Protein AF-A0A969P8V3-F1 (afdb_monomer_lite)

pLDDT: mean 89.42, std 11.3, range [35.59, 98.56]

Foldseek 3Di:
DVCVVVVHDDDPVNVVVCVVVVVVVVVVVNVQVVLLVVQVVLCVVLVVNVPPDSGSPDPVSVQSVQLVVLVPDLARPDDVVNLVVCVVVVVVSNSVSSLVSNVSSLCSVQVPDDDDDSPPVVVLSVCLVVLHADDPVVVVVCVVVVQLPLPGSSVLSNLQSQLVVLLVVCVVPVPLLSLLSNLQSCVSNVNLVVSLVSLVPDPLVPDPQLQSQLSSLQSNLVSCVSVVVNVSSVVSNVSSVVSCVVVDDD

Structure (mmCIF, N/CA/C/O backbone):
data_AF-A0A969P8V3-F1
#
_entry.id   AF-A0A969P8V3-F1
#
loop_
_atom_site.group_PDB
_atom_site.id
_atom_site.type_symbol
_atom_site.label_atom_id
_atom_site.label_alt_id
_atom_site.label_comp_id
_atom_site.label_asym_id
_atom_site.label_entity_id
_atom_site.label_seq_id
_atom_site.pdbx_PDB_ins_code
_atom_site.Cartn_x
_atom_site.Cartn_y
_atom_site.Cartn_z
_atom_site.occupancy
_atom_site.B_iso_or_equiv
_atom_site.auth_seq_id
_atom_site.auth_comp_id
_atom_site.auth_asym_id
_atom_site.auth_atom_id
_atom_site.pdbx_PDB_model_num
ATOM 1 N N . MET A 1 1 ? -17.887 9.883 49.302 1.00 51.31 1 MET A N 1
ATOM 2 C CA . MET A 1 1 ? -18.685 8.656 49.100 1.00 51.31 1 MET A CA 1
ATOM 3 C C . MET A 1 1 ? -19.941 8.915 48.279 1.00 51.31 1 MET A C 1
ATOM 5 O O . MET A 1 1 ? -20.016 8.320 47.223 1.00 51.31 1 MET A O 1
ATOM 9 N N . LYS A 1 2 ? -20.804 9.889 48.620 1.00 56.41 2 LYS A N 1
ATOM 10 C CA . LYS A 1 2 ? -22.047 10.192 47.866 1.00 56.41 2 LYS A CA 1
ATOM 11 C C . LYS A 1 2 ? -21.958 10.207 46.327 1.00 56.41 2 LYS A C 1
ATOM 13 O O . LYS A 1 2 ? -22.883 9.723 45.702 1.00 56.41 2 LYS A O 1
ATOM 18 N N . LYS A 1 3 ? -20.875 10.719 45.726 1.00 56.88 3 LYS A N 1
ATOM 19 C CA . LYS A 1 3 ? -20.725 10.775 44.256 1.00 56.88 3 LYS A CA 1
ATOM 20 C C . LYS A 1 3 ? -20.464 9.433 43.571 1.00 56.88 3 LYS A C 1
ATOM 22 O O . LYS A 1 3 ? -20.873 9.246 42.434 1.00 56.88 3 LYS A O 1
ATOM 27 N N . LEU A 1 4 ? -19.791 8.511 44.265 1.00 52.62 4 LEU A N 1
ATOM 28 C CA . LEU A 1 4 ? -19.597 7.142 43.773 1.00 52.62 4 LEU A CA 1
ATOM 29 C C . LEU A 1 4 ? -20.918 6.366 43.802 1.00 52.62 4 LEU A C 1
ATOM 31 O O . LEU A 1 4 ? -21.155 5.559 42.914 1.00 52.62 4 LEU A O 1
ATOM 35 N N . ASP A 1 5 ? -21.783 6.674 44.772 1.00 53.47 5 ASP A N 1
ATOM 36 C CA . ASP A 1 5 ? -23.124 6.089 44.891 1.00 53.47 5 ASP A CA 1
ATOM 37 C C . ASP A 1 5 ? -24.158 6.766 43.968 1.00 53.47 5 ASP A C 1
ATOM 39 O O . ASP A 1 5 ? -25.223 6.205 43.727 1.00 53.47 5 ASP A O 1
ATOM 43 N N . SER A 1 6 ? -23.870 7.970 43.455 1.00 58.56 6 SER A N 1
ATOM 44 C CA . SER A 1 6 ? -24.785 8.768 42.623 1.00 58.56 6 SER A CA 1
ATOM 45 C C . SER A 1 6 ? -24.394 8.834 41.142 1.00 58.56 6 SER A C 1
ATOM 47 O O . SER A 1 6 ? -24.914 9.680 40.421 1.00 58.56 6 SER A O 1
ATOM 49 N N . GLU A 1 7 ? -23.464 7.982 40.696 1.00 56.62 7 GLU A N 1
ATOM 50 C CA . GLU A 1 7 ? -22.971 7.918 39.309 1.00 56.62 7 GLU A CA 1
ATOM 51 C C . GLU A 1 7 ? -22.407 9.244 38.743 1.00 56.62 7 GLU A C 1
ATOM 53 O O . GLU A 1 7 ? -22.322 9.421 37.521 1.00 56.62 7 GLU A O 1
ATOM 58 N N . GLU A 1 8 ? -22.007 10.178 39.612 1.00 66.19 8 GLU A N 1
ATOM 59 C CA . GLU A 1 8 ? -21.465 11.483 39.221 1.00 66.19 8 GLU A CA 1
ATOM 60 C C . GLU A 1 8 ? -19.963 11.408 38.907 1.00 66.19 8 GLU A C 1
ATOM 62 O O . GLU A 1 8 ? -19.189 10.750 39.609 1.00 66.19 8 GLU A O 1
ATOM 67 N N . ASP A 1 9 ? -19.525 12.144 37.880 1.00 71.25 9 ASP A N 1
ATOM 68 C CA . ASP A 1 9 ? -18.114 12.202 37.501 1.00 71.25 9 ASP A CA 1
ATOM 69 C C . ASP A 1 9 ? -17.251 12.895 38.577 1.00 71.25 9 ASP A C 1
ATOM 71 O O . ASP A 1 9 ? -17.533 14.008 39.030 1.00 71.25 9 ASP A O 1
ATOM 75 N N . LEU A 1 10 ? -16.128 12.269 38.938 1.00 71.50 10 LEU A N 1
ATOM 76 C CA . LEU A 1 10 ? -15.071 12.873 39.742 1.00 71.50 10 LEU A CA 1
ATOM 77 C C . LEU A 1 10 ? -14.370 13.988 38.961 1.00 71.50 10 LEU A C 1
ATOM 79 O O . LEU A 1 10 ? -13.792 13.772 37.890 1.00 71.50 10 LEU A O 1
ATOM 83 N N . TYR A 1 11 ? -14.298 15.170 39.559 1.00 76.00 11 TYR A N 1
ATOM 84 C CA . TYR A 1 11 ? -13.539 16.298 39.043 1.00 76.00 11 TYR A CA 1
ATOM 85 C C . TYR A 1 11 ? -12.019 16.040 39.108 1.00 76.00 11 TYR A C 1
ATOM 87 O O . TYR A 1 11 ? -11.530 15.307 39.976 1.00 76.00 11 TYR A O 1
ATOM 95 N N . PRO A 1 12 ? -11.204 16.702 38.256 1.00 74.88 12 PRO A N 1
ATOM 96 C CA . PRO A 1 12 ? -9.743 16.557 38.270 1.00 74.88 12 PRO A CA 1
ATOM 97 C C . PRO A 1 12 ? -9.093 16.798 39.644 1.00 74.88 12 PRO A C 1
ATOM 99 O O . PRO A 1 12 ? -8.117 16.133 39.993 1.00 74.88 12 PRO A O 1
ATOM 102 N N . ARG A 1 13 ? -9.650 17.721 40.444 1.00 76.88 13 ARG A N 1
ATOM 103 C CA . ARG A 1 13 ? -9.182 18.018 41.810 1.00 76.88 13 ARG A CA 1
ATOM 104 C C . ARG A 1 13 ? -9.438 16.857 42.776 1.00 76.88 13 ARG A C 1
ATOM 106 O O . ARG A 1 13 ? -8.565 16.551 43.581 1.00 76.88 13 ARG A O 1
ATOM 113 N N . GLU A 1 14 ? -10.575 16.177 42.644 1.00 79.44 14 GLU A N 1
ATOM 114 C CA . GLU A 1 14 ? -10.938 15.010 43.458 1.00 79.44 14 GLU A CA 1
ATOM 115 C C . GLU A 1 14 ? -10.029 13.818 43.117 1.00 79.44 14 GLU A C 1
ATOM 117 O O . GLU A 1 14 ? -9.477 13.189 44.015 1.00 79.44 14 GLU A O 1
ATOM 122 N N . ARG A 1 15 ? -9.741 13.581 41.826 1.00 75.12 15 ARG A N 1
ATOM 123 C CA . ARG A 1 15 ? -8.763 12.557 41.400 1.00 75.12 15 ARG A CA 1
ATOM 124 C C . ARG A 1 15 ? -7.352 12.830 41.927 1.00 75.12 15 ARG A C 1
ATOM 126 O O . ARG A 1 15 ? -6.666 11.906 42.360 1.00 75.12 15 ARG A O 1
ATOM 133 N N . LYS A 1 16 ? -6.905 14.092 41.891 1.00 80.44 16 LYS A N 1
ATOM 134 C CA . LYS A 1 16 ? -5.588 14.493 42.414 1.00 80.44 16 LYS A CA 1
ATOM 135 C C . LYS A 1 16 ? -5.503 14.295 43.928 1.00 80.44 16 LYS A C 1
ATOM 137 O O . LYS A 1 16 ? -4.498 13.778 44.405 1.00 80.44 16 LYS A O 1
ATOM 142 N N . TRP A 1 17 ? -6.559 14.649 44.656 1.00 83.88 17 TRP A N 1
ATOM 143 C CA . TRP A 1 17 ? -6.649 14.426 46.097 1.00 83.88 17 TRP A CA 1
ATOM 144 C C . TRP A 1 17 ? -6.606 12.930 46.445 1.00 83.88 17 TRP A C 1
ATOM 146 O O . TRP A 1 17 ? -5.813 12.528 47.289 1.00 83.88 17 TRP A O 1
ATOM 156 N N . LEU A 1 18 ? -7.353 12.080 45.730 1.00 81.56 18 LEU A N 1
ATOM 157 C CA . LEU A 1 18 ? -7.335 10.624 45.939 1.00 81.56 18 LEU A CA 1
ATOM 158 C C . LEU A 1 18 ? -5.944 10.006 45.734 1.00 81.56 18 LEU A C 1
ATOM 160 O O . LEU A 1 18 ? -5.542 9.136 46.505 1.00 81.56 18 LEU A O 1
ATOM 164 N N . LYS A 1 19 ? -5.180 10.491 44.743 1.00 80.56 19 LYS A N 1
ATOM 165 C CA . LYS A 1 19 ? -3.780 10.077 44.550 1.00 80.56 19 LYS A CA 1
ATOM 166 C C . LYS A 1 19 ? -2.899 10.465 45.739 1.00 80.56 19 LYS A C 1
ATOM 168 O O . LYS A 1 19 ? -2.069 9.668 46.151 1.00 80.56 19 LYS A O 1
ATOM 173 N N . GLN A 1 20 ? -3.090 11.660 46.300 1.00 86.06 20 GLN A N 1
ATOM 174 C CA . GLN A 1 20 ? -2.332 12.129 47.469 1.00 86.06 20 GLN A CA 1
ATOM 175 C C . GLN A 1 20 ? -2.639 11.323 48.736 1.00 86.06 20 GLN A C 1
ATOM 177 O O . GLN A 1 20 ? -1.787 11.231 49.611 1.00 86.06 20 GLN A O 1
ATOM 182 N N . GLN A 1 21 ? -3.832 10.731 48.825 1.00 87.62 21 GLN A N 1
ATOM 183 C CA . GLN A 1 21 ? -4.242 9.872 49.940 1.00 87.62 21 GLN A CA 1
ATOM 184 C C . GLN A 1 21 ? -3.895 8.385 49.730 1.00 87.62 21 GLN A C 1
ATOM 186 O O . GLN A 1 21 ? -4.359 7.547 50.495 1.00 87.62 21 GLN A O 1
ATOM 191 N N . ASN A 1 22 ? -3.116 8.031 48.696 1.00 83.69 22 ASN A N 1
ATOM 192 C CA . ASN A 1 22 ? -2.797 6.642 48.324 1.00 83.69 22 ASN A CA 1
ATOM 193 C C . ASN A 1 22 ? -4.031 5.741 48.097 1.00 83.69 22 ASN A C 1
ATOM 195 O O . ASN A 1 22 ? -3.957 4.522 48.234 1.00 83.69 22 ASN A O 1
ATOM 199 N N . LEU A 1 23 ? -5.166 6.317 47.687 1.00 85.44 23 LEU A N 1
ATOM 200 C CA . LEU A 1 23 ? -6.410 5.587 47.407 1.00 85.44 23 LEU A CA 1
ATOM 201 C C . LEU A 1 23 ? -6.444 5.078 45.956 1.00 85.44 23 LEU A C 1
ATOM 203 O O . LEU A 1 23 ? -7.382 5.347 45.202 1.00 85.44 23 LEU A O 1
ATOM 207 N N . SER A 1 24 ? -5.396 4.362 45.546 1.00 82.69 24 SER A N 1
ATOM 208 C CA . SER A 1 24 ? -5.233 3.834 44.184 1.00 82.69 24 SER A CA 1
ATOM 209 C C . SER A 1 24 ? -6.359 2.881 43.780 1.00 82.69 24 SER A C 1
ATOM 211 O O . SER A 1 24 ? -6.852 2.967 42.657 1.00 82.69 24 SER A O 1
ATOM 213 N N . GLU A 1 25 ? -6.822 2.042 44.705 1.00 83.81 25 GLU A N 1
ATOM 214 C CA . GLU A 1 25 ? -7.902 1.087 44.446 1.00 83.81 25 GLU A CA 1
ATOM 215 C C . GLU A 1 25 ? -9.229 1.788 44.123 1.00 83.81 25 GLU A C 1
ATOM 217 O O . GLU A 1 25 ? -9.940 1.398 43.201 1.00 83.81 25 GLU A O 1
ATOM 222 N N . LEU A 1 26 ? -9.526 2.902 44.798 1.00 82.81 26 LEU A N 1
ATOM 223 C CA . LEU A 1 26 ? -10.731 3.683 44.517 1.00 82.81 26 LEU A CA 1
ATOM 224 C C . LEU A 1 26 ? -10.665 4.364 43.144 1.00 82.81 26 LEU A C 1
ATOM 226 O O . LEU A 1 26 ? -11.668 4.444 42.437 1.00 82.81 26 LEU A O 1
ATOM 230 N N . ILE A 1 27 ? -9.478 4.835 42.750 1.00 81.06 27 ILE A N 1
ATOM 231 C CA . ILE A 1 27 ? -9.248 5.389 41.411 1.00 81.06 27 ILE A CA 1
ATOM 232 C C . ILE A 1 27 ? -9.467 4.304 40.352 1.00 81.06 27 ILE A C 1
ATOM 234 O O . ILE A 1 27 ? -10.115 4.582 39.345 1.00 81.06 27 ILE A O 1
ATOM 238 N N . ARG A 1 28 ? -8.972 3.083 40.596 1.00 84.94 28 ARG A N 1
ATOM 239 C CA . ARG A 1 28 ? -9.138 1.931 39.703 1.00 84.94 28 ARG A CA 1
ATOM 240 C C . ARG A 1 28 ? -10.614 1.576 39.520 1.00 84.94 28 ARG A C 1
ATOM 242 O O . ARG A 1 28 ? -11.070 1.511 38.384 1.00 84.94 28 ARG A O 1
ATOM 249 N N . ILE A 1 29 ? -11.367 1.435 40.614 1.00 84.00 29 ILE A N 1
ATOM 250 C CA . ILE A 1 29 ? -12.813 1.144 40.585 1.00 84.00 29 ILE A CA 1
ATOM 251 C C . ILE A 1 29 ? -13.570 2.222 39.800 1.00 84.00 29 ILE A C 1
ATOM 253 O O . ILE A 1 29 ? -14.386 1.910 38.936 1.00 84.00 29 ILE A O 1
ATOM 257 N N . TYR A 1 30 ? -13.268 3.497 40.055 1.00 83.31 30 TYR A N 1
ATOM 258 C CA . TYR A 1 30 ? -13.902 4.607 39.347 1.00 83.31 30 TYR A CA 1
ATOM 259 C C . TYR A 1 30 ? -13.568 4.623 37.842 1.00 83.31 30 TYR A C 1
ATOM 261 O O . TYR A 1 30 ? -14.439 4.873 37.009 1.00 83.31 30 TYR A O 1
ATOM 269 N N . GLN A 1 31 ? -12.314 4.350 37.472 1.00 83.56 31 GLN A N 1
ATOM 270 C CA . GLN A 1 31 ? -11.909 4.230 36.067 1.00 83.56 31 GLN A CA 1
ATOM 271 C C . GLN A 1 31 ? -12.609 3.059 35.381 1.00 83.56 31 GLN A C 1
ATOM 273 O O . GLN A 1 31 ? -13.103 3.214 34.268 1.00 83.56 31 GLN A O 1
ATOM 278 N N . GLU A 1 32 ? -12.687 1.910 36.050 1.00 85.69 32 GLU A N 1
ATOM 279 C CA . GLU A 1 32 ? -13.363 0.724 35.534 1.00 85.69 32 GLU A CA 1
ATOM 280 C C . GLU A 1 32 ? -14.855 0.997 35.298 1.00 85.69 32 GLU A C 1
ATOM 282 O O . GLU A 1 32 ? -15.371 0.693 34.223 1.00 85.69 32 GLU A O 1
ATOM 287 N N . TYR A 1 33 ? -15.525 1.654 36.250 1.00 85.56 33 TYR A N 1
ATOM 288 C CA . TYR A 1 33 ? -16.913 2.097 36.111 1.00 85.56 33 TYR A CA 1
ATOM 289 C C . TYR A 1 33 ? -17.116 2.995 34.879 1.00 85.56 33 TYR A C 1
ATOM 291 O O . TYR A 1 33 ? -17.979 2.728 34.038 1.00 85.56 33 TYR A O 1
ATOM 299 N N . ASN A 1 34 ? -16.277 4.020 34.715 1.00 85.94 34 ASN A N 1
ATOM 300 C CA . ASN A 1 34 ? -16.376 4.924 33.571 1.00 85.94 34 ASN A CA 1
ATOM 301 C C . ASN A 1 34 ? -16.064 4.250 32.241 1.00 85.94 34 ASN A C 1
ATOM 303 O O . ASN A 1 34 ? -16.747 4.517 31.254 1.00 85.94 34 ASN A O 1
ATOM 307 N N . ASN A 1 35 ? -15.078 3.356 32.203 1.00 89.12 35 ASN A N 1
ATOM 308 C CA . ASN A 1 35 ? -14.775 2.613 30.991 1.00 89.12 35 ASN A CA 1
ATOM 309 C C . ASN A 1 35 ? -15.938 1.695 30.603 1.00 89.12 35 ASN A C 1
ATOM 311 O O . ASN A 1 35 ? -16.289 1.655 29.430 1.00 89.12 35 ASN A O 1
ATOM 315 N N . ARG A 1 36 ? -16.602 1.032 31.562 1.00 90.38 36 ARG A N 1
ATOM 316 C CA . ARG A 1 36 ? -17.814 0.232 31.299 1.00 90.38 36 ARG A CA 1
ATOM 317 C C . ARG A 1 36 ? -18.947 1.090 30.729 1.00 90.38 36 ARG A C 1
ATOM 319 O O . ARG A 1 36 ? -19.571 0.704 29.742 1.00 90.38 36 ARG A O 1
ATOM 326 N N . LYS A 1 37 ? -19.178 2.278 31.302 1.00 90.31 37 LYS A N 1
ATOM 327 C CA . LYS A 1 37 ? -20.181 3.242 30.816 1.00 90.31 37 LYS A CA 1
ATOM 328 C C . LYS A 1 37 ? -19.866 3.722 29.397 1.00 90.31 37 LYS A C 1
ATOM 330 O O . LYS A 1 37 ? -20.755 3.764 28.549 1.00 90.31 37 LYS A O 1
ATOM 335 N N . SER A 1 38 ? -18.608 4.056 29.125 1.00 91.12 38 SER A N 1
ATOM 336 C CA . SER A 1 38 ? -18.142 4.418 27.784 1.00 91.12 38 SER A CA 1
ATOM 337 C C . SER A 1 38 ? -18.276 3.250 26.810 1.00 91.12 38 SER A C 1
ATOM 339 O O . SER A 1 38 ? -18.768 3.445 25.704 1.00 91.12 38 SER A O 1
ATOM 341 N N . PHE A 1 39 ? -17.924 2.030 27.221 1.00 94.56 39 PHE A N 1
ATOM 342 C CA . PHE A 1 39 ? -18.023 0.845 26.376 1.00 94.56 39 PHE A CA 1
ATOM 343 C C . PHE A 1 39 ? -19.468 0.571 25.956 1.00 94.56 39 PHE A C 1
ATOM 345 O O . PHE A 1 39 ? -19.721 0.337 24.779 1.00 94.56 39 PHE A O 1
ATOM 352 N N . ALA A 1 40 ? -20.428 0.674 26.880 1.00 92.94 40 ALA A N 1
ATOM 353 C CA . ALA A 1 40 ? -21.847 0.532 26.559 1.00 92.94 40 ALA A CA 1
ATOM 354 C C . ALA A 1 40 ? -22.292 1.532 25.473 1.00 92.94 40 ALA A C 1
ATOM 356 O O . ALA A 1 40 ? -22.861 1.128 24.461 1.00 92.94 40 ALA A O 1
ATOM 357 N N . LYS A 1 41 ? -21.934 2.815 25.625 1.00 93.75 41 LYS A N 1
ATOM 358 C CA . LYS A 1 41 ? -22.233 3.862 24.631 1.00 93.75 41 LYS A CA 1
ATOM 359 C C . LYS A 1 41 ? -21.577 3.592 23.277 1.00 93.75 41 LYS A C 1
ATOM 361 O O . LYS A 1 41 ? -22.207 3.759 22.237 1.00 93.75 41 LYS A O 1
ATOM 366 N N . LEU A 1 42 ? -20.312 3.176 23.282 1.00 94.88 42 LEU A N 1
ATOM 367 C CA . LEU A 1 42 ? -19.578 2.855 22.062 1.00 94.88 42 LEU A CA 1
ATOM 368 C C . LEU A 1 42 ? -20.200 1.653 21.342 1.00 94.88 42 LEU A C 1
ATOM 370 O O . LEU A 1 42 ? -20.350 1.687 20.125 1.00 94.88 42 LEU A O 1
ATOM 374 N N . LYS A 1 43 ? -20.621 0.614 22.074 1.00 95.44 43 LYS A N 1
ATOM 375 C CA . LYS A 1 43 ? -21.310 -0.547 21.489 1.00 95.44 43 LYS A CA 1
ATOM 376 C C . LYS A 1 43 ? -22.617 -0.149 20.818 1.00 95.44 43 LYS A C 1
ATOM 378 O O . LYS A 1 43 ? -22.901 -0.651 19.737 1.00 95.44 43 LYS A O 1
ATOM 383 N N . GLU A 1 44 ? -23.388 0.756 21.414 1.00 95.06 44 GLU A N 1
ATOM 384 C CA . GLU A 1 44 ? -24.589 1.302 20.773 1.00 95.06 44 GLU A CA 1
ATOM 385 C C . GLU A 1 44 ? -24.239 2.099 19.508 1.00 95.06 44 GLU A C 1
ATOM 387 O O . GLU A 1 44 ? -24.793 1.832 18.439 1.00 95.06 44 GLU A O 1
ATOM 392 N N . LYS A 1 45 ? -23.276 3.027 19.603 1.00 95.19 45 LYS A N 1
ATOM 393 C CA . LYS A 1 45 ? -22.842 3.890 18.491 1.00 95.19 45 LYS A CA 1
ATOM 394 C C . LYS A 1 45 ? -22.331 3.088 17.290 1.00 95.19 45 LYS A C 1
ATOM 396 O O . LYS A 1 45 ? -22.699 3.385 16.157 1.00 95.19 45 LYS A O 1
ATOM 401 N N . TYR A 1 46 ? -21.515 2.066 17.543 1.00 95.50 46 TYR A N 1
ATOM 402 C CA . TYR A 1 46 ? -20.863 1.232 16.527 1.00 95.50 46 TYR A CA 1
ATOM 403 C C . TYR A 1 46 ? -21.546 -0.126 16.322 1.00 95.50 46 TYR A C 1
ATOM 405 O O . TYR A 1 46 ? -20.935 -1.051 15.785 1.00 95.50 46 TYR A O 1
ATOM 413 N N . LYS A 1 47 ? -22.813 -0.261 16.739 1.00 96.25 47 LYS A N 1
ATOM 414 C CA . LYS A 1 47 ? -23.666 -1.432 16.455 1.00 96.25 47 LYS A CA 1
ATOM 415 C C . LYS A 1 47 ? -23.108 -2.777 16.956 1.00 96.25 47 LYS A C 1
ATOM 417 O O . LYS A 1 47 ? -23.445 -3.833 16.437 1.00 96.25 47 LYS A O 1
ATOM 422 N N . ALA A 1 48 ? -22.292 -2.762 18.007 1.00 94.94 48 ALA A N 1
ATOM 423 C CA . ALA A 1 48 ? -21.707 -3.954 18.622 1.00 94.94 48 ALA A CA 1
ATOM 424 C C . ALA A 1 48 ? -22.543 -4.478 19.811 1.00 94.94 48 ALA A C 1
ATOM 426 O O . ALA A 1 48 ? -22.006 -5.025 20.778 1.00 94.94 48 ALA A O 1
ATOM 427 N N . THR A 1 49 ? -23.864 -4.277 19.785 1.00 91.75 49 THR A N 1
ATOM 428 C CA . THR A 1 49 ? -24.771 -4.591 20.908 1.00 91.75 49 THR A CA 1
ATOM 429 C C . THR A 1 49 ? -24.900 -6.091 21.171 1.00 91.75 49 THR A C 1
ATOM 431 O O . THR A 1 49 ? -25.135 -6.484 22.311 1.00 91.75 49 THR A O 1
ATOM 434 N N . GLN A 1 50 ? -24.673 -6.928 20.154 1.00 89.69 50 GLN A N 1
ATOM 435 C CA . GLN A 1 50 ? -24.686 -8.390 20.276 1.00 89.69 50 GLN A CA 1
ATOM 436 C C . GLN A 1 50 ? -23.480 -8.964 21.041 1.00 89.69 50 GLN A C 1
ATOM 438 O O . GLN A 1 50 ? -23.527 -10.103 21.506 1.00 89.69 50 GLN A O 1
ATOM 443 N N . TYR A 1 51 ? -22.401 -8.192 21.208 1.00 90.44 51 TYR A N 1
ATOM 444 C CA . TYR A 1 51 ? -21.248 -8.629 21.990 1.00 90.44 51 TYR A CA 1
ATOM 445 C C . TYR A 1 51 ? -21.608 -8.632 23.478 1.00 90.44 51 TYR A C 1
ATOM 447 O O . TYR A 1 51 ? -21.978 -7.597 24.023 1.00 90.44 51 TYR A O 1
ATOM 455 N N . GLN A 1 52 ? -21.519 -9.768 24.168 1.00 87.75 52 GLN A N 1
ATOM 456 C CA . GLN A 1 52 ? -22.077 -9.888 25.525 1.00 87.75 52 GLN A CA 1
ATOM 457 C C . GLN A 1 52 ? -21.233 -9.193 26.597 1.00 87.75 52 GLN A C 1
ATOM 459 O O . GLN A 1 52 ? -21.771 -8.621 27.545 1.00 87.75 52 GLN A O 1
ATOM 464 N N . SER A 1 53 ? -19.907 -9.212 26.452 1.00 88.12 53 SER A N 1
ATOM 465 C CA . SER A 1 53 ? -19.021 -8.657 27.471 1.00 88.12 53 SER A CA 1
ATOM 466 C C . SER A 1 53 ? -19.112 -7.125 27.535 1.00 88.12 53 SER A C 1
ATOM 468 O O . SER A 1 53 ? -19.280 -6.432 26.524 1.00 88.12 53 SER A O 1
ATOM 470 N N . LEU A 1 54 ? -19.010 -6.607 28.759 1.00 85.31 54 LEU A N 1
ATOM 471 C CA . LEU A 1 54 ? -18.802 -5.193 29.079 1.00 85.31 54 LEU A CA 1
ATOM 472 C C . LEU A 1 54 ? -17.438 -4.974 29.748 1.00 85.31 54 LEU A C 1
ATOM 474 O O . LEU A 1 54 ? -17.221 -3.929 30.350 1.00 85.31 54 LEU A O 1
ATOM 478 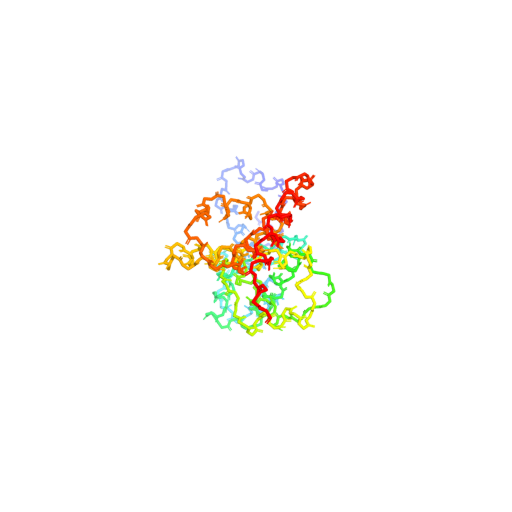N N . ASP A 1 55 ? -16.537 -5.954 29.667 1.00 88.69 55 ASP A N 1
ATOM 479 C CA . ASP A 1 55 ? -15.192 -5.856 30.223 1.00 88.69 55 ASP A CA 1
ATOM 480 C C . ASP A 1 55 ? -14.366 -4.801 29.458 1.00 88.69 55 ASP A C 1
ATOM 482 O O . ASP A 1 55 ? -14.120 -4.975 28.256 1.00 88.69 55 ASP A O 1
ATOM 486 N N . PRO A 1 56 ? -13.916 -3.717 30.120 1.00 86.62 56 PRO A N 1
ATOM 487 C CA . PRO A 1 56 ? -13.024 -2.727 29.522 1.00 86.62 56 PRO A CA 1
ATOM 488 C C . PRO A 1 56 ? -11.671 -3.274 29.064 1.00 86.62 56 PRO A C 1
ATOM 490 O O . PRO A 1 56 ? -10.981 -2.606 28.303 1.00 86.62 56 PRO A O 1
ATOM 493 N N . SER A 1 57 ? -11.267 -4.458 29.522 1.00 88.50 57 SER A N 1
ATOM 494 C CA . SER A 1 57 ? -10.065 -5.140 29.037 1.00 88.50 57 SER A CA 1
ATOM 495 C C . SER A 1 57 ? -10.305 -5.936 27.748 1.00 88.50 57 SER A C 1
ATOM 497 O O . SER A 1 57 ? -9.360 -6.494 27.193 1.00 88.50 57 SER A O 1
ATOM 499 N N . SER A 1 58 ? -11.545 -5.997 27.248 1.00 92.62 58 SER A N 1
ATOM 500 C CA . SER A 1 58 ? -11.856 -6.685 25.993 1.00 92.62 58 SER A CA 1
ATOM 501 C C . SER A 1 58 ? -11.259 -5.974 24.778 1.00 92.62 58 SER A C 1
ATOM 503 O O . SER A 1 58 ? -11.226 -4.744 24.700 1.00 92.62 58 SER A O 1
ATOM 505 N N . TYR A 1 59 ? -10.853 -6.759 23.779 1.00 94.56 59 TYR A N 1
ATOM 506 C CA . TYR A 1 59 ? -10.282 -6.214 22.549 1.00 94.56 59 TYR A CA 1
ATOM 507 C C . TYR A 1 59 ? -11.276 -5.326 21.789 1.00 94.56 59 TYR A C 1
ATOM 509 O O . TYR A 1 59 ? -10.901 -4.258 21.311 1.00 94.56 59 TYR A O 1
ATOM 517 N N . LEU A 1 60 ? -12.571 -5.673 21.802 1.00 95.50 60 LEU A N 1
ATOM 518 C CA . LEU A 1 60 ? -13.615 -4.824 21.228 1.00 95.50 60 LEU A CA 1
ATOM 519 C C . LEU A 1 60 ? -13.608 -3.411 21.831 1.00 95.50 60 LEU A C 1
ATOM 521 O O . LEU A 1 60 ? -13.745 -2.448 21.085 1.00 95.50 60 LEU A O 1
ATOM 525 N N . PHE A 1 61 ? -13.428 -3.248 23.147 1.00 94.81 61 PHE A N 1
ATOM 526 C CA . PHE A 1 61 ? -13.380 -1.907 23.741 1.00 94.81 61 PHE A CA 1
ATOM 527 C C . PHE A 1 61 ? -12.212 -1.073 23.196 1.00 94.81 61 PHE A C 1
ATOM 529 O O . PHE A 1 61 ? -12.390 0.118 22.932 1.00 94.81 61 PHE A O 1
ATOM 536 N N . SER A 1 62 ? -11.055 -1.702 22.965 1.00 93.44 62 SER A N 1
ATOM 537 C CA . SER A 1 62 ? -9.902 -1.063 22.321 1.00 93.44 62 SER A CA 1
ATOM 538 C C . SER A 1 62 ? -10.244 -0.619 20.899 1.00 93.44 62 SER A C 1
ATOM 540 O O . SER A 1 62 ? -10.065 0.552 20.569 1.00 93.44 62 SER A O 1
ATOM 542 N N . ILE A 1 63 ? -10.821 -1.513 20.086 1.00 95.00 63 ILE A N 1
ATOM 543 C CA . ILE A 1 63 ? -11.224 -1.208 18.704 1.00 95.00 63 ILE A CA 1
ATOM 544 C C . ILE A 1 63 ? -12.211 -0.036 18.676 1.00 95.00 63 ILE A C 1
ATOM 546 O O . ILE A 1 63 ? -12.016 0.928 17.940 1.00 95.00 63 ILE A O 1
ATOM 550 N N . LEU A 1 64 ? -13.260 -0.076 19.503 1.00 94.56 64 LEU A N 1
ATOM 551 C CA . LEU A 1 64 ? -14.271 0.981 19.512 1.00 94.56 64 LEU A CA 1
ATOM 552 C C . LEU A 1 64 ? -13.720 2.324 20.012 1.00 94.56 64 LEU A C 1
ATOM 554 O O . LEU A 1 64 ? -14.151 3.378 19.546 1.00 94.56 64 LEU A O 1
ATOM 558 N N . SER A 1 65 ? -12.757 2.299 20.934 1.00 91.69 65 SER A N 1
ATOM 559 C CA . SER A 1 65 ? -12.063 3.509 21.386 1.00 91.69 65 SER A CA 1
ATOM 560 C C . SER A 1 65 ? -11.192 4.103 20.274 1.00 91.69 65 SER A C 1
ATOM 562 O O . SER A 1 65 ? -11.199 5.316 20.072 1.00 91.69 65 SER A O 1
ATOM 564 N N . ASN A 1 66 ? -10.506 3.252 19.506 1.00 92.19 66 ASN A N 1
ATOM 565 C CA . ASN A 1 66 ? -9.722 3.659 18.339 1.00 92.19 66 ASN A CA 1
ATOM 566 C C . ASN A 1 66 ? -10.611 4.228 17.224 1.00 92.19 66 ASN A C 1
ATOM 568 O O . ASN A 1 66 ? -10.238 5.214 16.588 1.00 92.19 66 ASN A O 1
ATOM 572 N N . LEU A 1 67 ? -11.802 3.658 17.005 1.00 90.69 67 LEU A N 1
ATOM 573 C CA . LEU A 1 67 ? -12.790 4.211 16.073 1.00 90.69 67 LEU A CA 1
ATOM 574 C C . LEU A 1 67 ? -13.201 5.626 16.474 1.00 90.69 67 LEU A C 1
ATOM 576 O O . LEU A 1 67 ? -13.205 6.515 15.626 1.00 90.69 67 LEU A O 1
ATOM 580 N N . GLU A 1 68 ? -13.481 5.848 17.762 1.00 89.75 68 GLU A N 1
ATOM 581 C CA 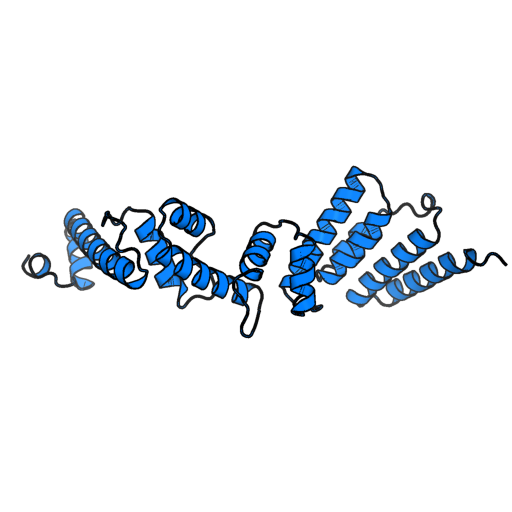. GLU A 1 68 ? -13.840 7.172 18.276 1.00 89.75 68 GLU A CA 1
ATOM 582 C C . GLU A 1 68 ? -12.725 8.194 18.036 1.00 89.75 68 GLU A C 1
ATOM 584 O O . GLU A 1 68 ? -12.994 9.292 17.554 1.00 89.75 68 GLU A O 1
ATOM 589 N N . GLY A 1 69 ? -11.470 7.816 18.296 1.00 84.25 69 GLY A N 1
ATOM 590 C CA . GLY A 1 69 ? -10.307 8.663 18.028 1.00 84.25 69 GLY A CA 1
ATOM 591 C C . GLY A 1 69 ? -10.017 8.888 16.539 1.00 84.25 69 GLY A C 1
ATOM 592 O O . GLY A 1 69 ? -9.382 9.882 16.185 1.00 84.25 69 GLY A O 1
ATOM 593 N N . SER A 1 70 ? -10.490 8.003 15.656 1.00 80.81 70 SER A N 1
ATOM 594 C CA . SER A 1 70 ? -10.235 8.060 14.208 1.00 80.81 70 SER A CA 1
ATOM 595 C C . SER A 1 70 ? -11.218 8.948 13.438 1.00 80.81 70 SER A C 1
ATOM 597 O O . SER A 1 70 ? -10.964 9.251 12.276 1.00 80.81 70 SER A O 1
ATOM 599 N N .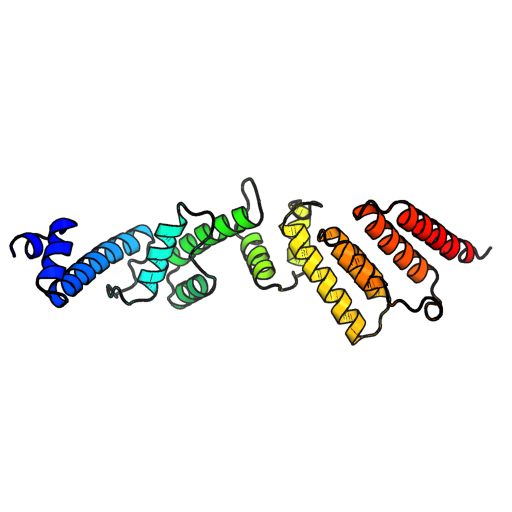 ILE A 1 71 ? -12.328 9.384 14.047 1.00 73.06 71 ILE A N 1
ATOM 600 C CA . ILE A 1 71 ? -13.318 10.250 13.376 1.00 73.06 71 ILE A CA 1
ATOM 601 C C . ILE A 1 71 ? -12.715 11.615 13.006 1.00 73.06 71 ILE A C 1
ATOM 603 O O . ILE A 1 71 ? -13.013 12.136 11.931 1.00 73.06 71 ILE A O 1
ATOM 607 N N . ASP A 1 72 ? -11.835 12.146 13.857 1.00 66.25 72 ASP A N 1
ATOM 608 C CA . ASP A 1 72 ? -11.240 13.481 13.701 1.00 66.25 72 ASP A CA 1
ATOM 609 C C . ASP A 1 72 ? -9.776 13.449 13.220 1.00 66.25 72 ASP A C 1
ATOM 611 O O . ASP A 1 72 ? -9.186 14.494 12.939 1.00 66.25 72 ASP A O 1
ATOM 615 N N . ASN A 1 73 ? -9.172 12.260 13.111 1.00 62.78 73 ASN A N 1
ATOM 616 C CA . ASN A 1 73 ? -7.763 12.090 12.760 1.00 62.78 73 ASN A CA 1
ATOM 617 C C . ASN A 1 73 ? -7.572 11.591 11.323 1.00 62.78 73 ASN A C 1
ATOM 619 O O . ASN A 1 73 ? -8.242 10.678 10.853 1.00 62.78 73 ASN A O 1
ATOM 623 N N . ALA A 1 74 ? -6.578 12.158 10.633 1.00 60.34 74 ALA A N 1
ATOM 624 C CA . ALA A 1 74 ? -6.215 11.756 9.271 1.00 60.34 74 ALA A CA 1
ATOM 625 C C . ALA A 1 74 ? -5.589 10.348 9.192 1.00 60.34 74 ALA A C 1
ATOM 627 O O . ALA A 1 74 ? -5.587 9.738 8.122 1.00 60.34 74 ALA A O 1
ATOM 628 N N . ALA A 1 75 ? -5.053 9.840 10.307 1.00 67.00 75 ALA A N 1
ATOM 629 C CA . ALA A 1 75 ? -4.529 8.486 10.429 1.00 67.00 75 ALA A CA 1
ATOM 630 C C . ALA A 1 75 ? -5.548 7.604 11.159 1.00 67.00 75 ALA A C 1
ATOM 632 O O . ALA A 1 75 ? -5.958 7.929 12.274 1.00 67.00 75 ALA A O 1
ATOM 633 N N . SER A 1 76 ? -5.931 6.486 10.536 1.00 77.19 76 SER A N 1
ATOM 634 C CA . SER A 1 76 ? -6.731 5.458 11.202 1.00 77.19 76 SER A CA 1
ATOM 635 C C . SER A 1 76 ? -5.930 4.866 12.354 1.00 77.19 76 SER A C 1
ATOM 637 O O . SER A 1 76 ? -4.788 4.452 12.166 1.00 77.19 76 SER A O 1
ATOM 639 N N . GLN A 1 77 ? -6.540 4.805 13.534 1.00 84.56 77 GLN A N 1
ATOM 640 C CA . GLN A 1 77 ? -6.022 4.031 14.665 1.00 84.56 77 GLN A CA 1
ATOM 641 C C . GLN A 1 77 ? -6.495 2.574 14.632 1.00 84.56 77 GLN A C 1
ATOM 643 O O . GLN A 1 77 ? -6.121 1.787 15.496 1.00 84.56 77 GLN A O 1
ATOM 648 N N . VAL A 1 78 ? -7.341 2.237 13.659 1.00 89.38 78 VAL A N 1
ATOM 649 C CA . VAL A 1 78 ? -7.798 0.879 13.389 1.00 89.38 78 VAL A CA 1
ATOM 650 C C . VAL A 1 78 ? -6.858 0.220 12.395 1.00 89.38 78 VAL A C 1
ATOM 652 O O . VAL A 1 78 ? -6.543 0.829 11.365 1.00 89.38 78 VAL A O 1
ATOM 655 N N . SER A 1 79 ? -6.463 -1.013 12.696 1.00 90.50 79 SER A N 1
ATOM 656 C CA . SER A 1 79 ? -5.613 -1.843 11.847 1.00 90.50 79 SER A CA 1
ATOM 657 C C . SER A 1 79 ? -6.400 -2.910 11.076 1.00 90.50 79 SER A C 1
ATOM 659 O O . SER A 1 79 ? -7.601 -3.112 11.271 1.00 90.50 79 SER A O 1
ATOM 661 N N . GLU A 1 80 ? -5.725 -3.620 10.174 1.00 91.56 80 GLU A N 1
ATOM 662 C CA . GLU A 1 80 ? -6.334 -4.743 9.458 1.00 91.56 80 GLU A CA 1
ATOM 663 C C . GLU A 1 80 ? -6.658 -5.920 10.390 1.00 91.56 80 GLU A C 1
ATOM 665 O O . GLU A 1 80 ? -7.657 -6.607 10.181 1.00 91.56 80 GLU A O 1
ATOM 670 N N . GLU A 1 81 ? -5.876 -6.113 11.455 1.00 93.00 81 GLU A N 1
ATOM 671 C CA . GLU A 1 81 ? -6.131 -7.123 12.487 1.00 93.00 81 GLU A CA 1
ATOM 672 C C . GLU A 1 81 ? -7.438 -6.847 13.236 1.00 93.00 81 GLU A C 1
ATOM 674 O O . GLU A 1 81 ? -8.195 -7.781 13.499 1.00 93.00 81 GLU A O 1
ATOM 679 N N . ASP A 1 82 ? -7.755 -5.577 13.514 1.00 94.88 82 ASP A N 1
ATOM 680 C CA . ASP A 1 82 ? -9.034 -5.195 14.123 1.00 94.88 82 ASP A CA 1
ATOM 681 C C . ASP A 1 82 ? -10.211 -5.608 13.223 1.00 94.88 82 ASP A C 1
ATOM 683 O O . ASP A 1 82 ? -11.227 -6.130 13.685 1.00 94.88 82 ASP A O 1
ATOM 687 N N . ILE A 1 83 ? -10.068 -5.396 11.914 1.00 94.12 83 ILE A N 1
ATOM 688 C CA . ILE A 1 83 ? -11.084 -5.709 10.900 1.00 94.12 83 ILE A CA 1
ATOM 689 C C . ILE A 1 83 ? -11.249 -7.221 10.755 1.00 94.12 83 ILE A C 1
ATOM 691 O O . ILE A 1 83 ? -12.378 -7.718 10.726 1.00 94.12 83 ILE A O 1
ATOM 695 N N . GLN A 1 84 ? -10.140 -7.957 10.714 1.00 95.38 84 GLN A N 1
ATOM 696 C CA . GLN A 1 84 ? -10.146 -9.415 10.684 1.00 95.38 84 GLN A CA 1
ATOM 697 C C . GLN A 1 84 ? -10.811 -9.984 11.942 1.00 95.38 84 GLN A C 1
ATOM 699 O O . GLN A 1 84 ? -11.714 -10.816 11.843 1.00 95.38 84 GLN A O 1
ATOM 704 N N . TRP A 1 85 ? -10.453 -9.472 13.120 1.00 96.88 85 TRP A N 1
ATOM 705 C CA . TRP A 1 85 ? -11.037 -9.905 14.382 1.00 96.88 85 TRP A CA 1
ATOM 706 C C . TRP A 1 85 ? -12.548 -9.646 14.438 1.00 96.88 85 TRP A C 1
ATOM 708 O O . TRP A 1 85 ? -13.312 -10.540 14.799 1.00 96.88 85 TRP A O 1
ATOM 718 N N . LEU A 1 86 ? -13.021 -8.461 14.028 1.00 96.62 86 LEU A N 1
ATOM 719 C CA . LEU A 1 86 ? -14.460 -8.159 13.963 1.00 96.62 86 LEU A CA 1
ATOM 720 C C . LEU A 1 86 ? -15.214 -9.119 13.030 1.00 96.62 86 LEU A C 1
ATOM 722 O O . LEU A 1 86 ? -16.344 -9.512 13.336 1.00 96.62 86 LEU A O 1
ATOM 726 N N . SER A 1 87 ? -14.587 -9.505 11.915 1.00 94.94 87 SER A N 1
ATOM 727 C CA . SER A 1 87 ? -15.128 -10.504 10.992 1.00 94.94 87 SER A CA 1
ATOM 728 C C . SER A 1 87 ? -15.236 -11.881 11.649 1.00 94.94 87 SER A C 1
ATOM 730 O O . SER A 1 87 ? -16.278 -12.525 11.543 1.00 94.94 87 SER A O 1
ATOM 732 N N . GLU A 1 88 ? -14.203 -12.320 12.369 1.00 96.25 88 GLU A N 1
ATOM 733 C CA . GLU A 1 88 ? -14.187 -13.600 13.095 1.00 96.25 88 GLU A CA 1
ATOM 734 C C . GLU A 1 88 ? -15.220 -13.654 14.225 1.00 96.25 88 GLU A C 1
ATOM 736 O O . GLU A 1 88 ? -15.810 -14.702 14.477 1.00 96.25 88 GLU A O 1
ATOM 741 N N . GLN A 1 89 ? -15.488 -12.518 14.875 1.00 94.94 89 GLN A N 1
ATOM 742 C CA . GLN A 1 89 ? -16.538 -12.403 15.889 1.00 94.94 89 GLN A CA 1
ATOM 743 C C . GLN A 1 89 ? -17.957 -12.285 15.303 1.00 94.94 89 GLN A C 1
ATOM 745 O O . GLN A 1 89 ? -18.922 -12.197 16.063 1.00 94.94 89 GLN A O 1
ATOM 750 N N . GLY A 1 90 ? -18.115 -12.239 13.975 1.00 94.44 90 GLY A N 1
ATOM 751 C CA . GLY A 1 90 ? -19.421 -12.082 13.326 1.00 94.44 90 GLY A CA 1
ATOM 752 C C . GLY A 1 90 ? -20.088 -10.726 13.594 1.00 94.44 90 GLY A C 1
ATOM 753 O O . GLY A 1 90 ? -21.310 -10.597 13.492 1.00 94.44 90 GLY A O 1
ATOM 754 N N . LEU A 1 91 ? -19.310 -9.695 13.944 1.00 95.25 91 LEU A N 1
ATOM 755 C CA . LEU A 1 91 ? -19.810 -8.350 14.238 1.00 95.25 91 LEU A CA 1
ATOM 756 C C . LEU A 1 91 ? -20.023 -7.546 12.947 1.00 95.25 91 LEU A C 1
ATOM 758 O O . LEU A 1 91 ? -19.359 -6.541 12.726 1.00 95.25 91 LEU A O 1
ATOM 762 N N . VAL A 1 92 ? -20.943 -7.995 12.087 1.00 95.38 92 VAL A N 1
ATOM 763 C CA . VAL A 1 92 ? -21.101 -7.514 10.697 1.00 95.38 92 VAL A CA 1
ATOM 764 C C . VAL A 1 92 ? -21.326 -6.000 10.590 1.00 95.38 92 VAL A C 1
ATOM 766 O O . VAL A 1 92 ? -20.654 -5.339 9.802 1.00 95.38 92 VAL A O 1
ATOM 769 N N . GLU A 1 93 ? -22.235 -5.423 11.381 1.00 96.25 93 GLU A N 1
ATOM 770 C CA . GLU A 1 93 ? -22.500 -3.976 11.325 1.00 96.25 93 GLU A CA 1
ATOM 771 C C . GLU A 1 93 ? -21.299 -3.156 11.814 1.00 96.25 93 GLU A C 1
ATOM 773 O O . GLU A 1 93 ? -20.927 -2.158 11.198 1.00 96.25 93 GLU A O 1
ATOM 778 N N . THR A 1 94 ? -20.659 -3.597 12.901 1.00 96.31 94 THR A N 1
ATOM 779 C CA . THR A 1 94 ? -19.441 -2.965 13.420 1.00 96.31 94 THR A CA 1
ATOM 780 C C . THR A 1 94 ? -18.309 -3.063 12.408 1.00 96.31 94 THR A C 1
ATOM 782 O O . THR A 1 94 ? -17.642 -2.070 12.151 1.00 96.31 94 THR A O 1
ATOM 785 N N . LEU A 1 95 ? -18.124 -4.232 11.789 1.00 95.94 95 LEU A N 1
ATOM 786 C CA . LEU A 1 95 ? -17.139 -4.476 10.742 1.00 95.94 95 LEU A CA 1
ATOM 787 C C . LEU A 1 95 ? -17.307 -3.498 9.577 1.00 95.94 95 LEU A C 1
ATOM 789 O O . LEU A 1 95 ? -16.321 -2.921 9.125 1.00 95.94 95 LEU A O 1
ATOM 793 N N . GLU A 1 96 ? -18.536 -3.290 9.110 1.00 95.38 96 GLU A N 1
ATOM 794 C CA . GLU A 1 96 ? -18.818 -2.377 8.003 1.00 95.38 96 GLU A CA 1
ATOM 795 C C . GLU A 1 96 ? -18.475 -0.923 8.363 1.00 95.38 96 GLU A C 1
ATOM 797 O O . GLU A 1 96 ? -17.794 -0.233 7.604 1.00 95.38 96 GLU A O 1
ATOM 802 N N . ILE A 1 97 ? -18.853 -0.469 9.563 1.00 94.38 97 ILE A N 1
ATOM 803 C CA . ILE A 1 97 ? -18.499 0.876 10.042 1.00 94.38 97 ILE A CA 1
ATOM 804 C C . ILE A 1 97 ? -16.974 1.029 10.159 1.00 94.38 97 ILE A C 1
ATOM 806 O O . ILE A 1 97 ? -16.409 2.037 9.723 1.00 94.38 97 ILE A O 1
ATOM 810 N N . THR A 1 98 ? -16.299 0.016 10.701 1.00 94.31 98 THR A N 1
ATOM 811 C CA . THR A 1 98 ? -14.841 -0.020 10.842 1.00 94.31 98 THR A CA 1
ATOM 812 C C . THR A 1 98 ? -14.146 0.055 9.482 1.00 94.31 98 THR A C 1
ATOM 814 O O . THR A 1 98 ? -13.255 0.885 9.298 1.00 94.31 98 THR A O 1
ATOM 817 N N . LYS A 1 99 ? -14.591 -0.737 8.496 1.00 94.62 99 LYS A N 1
ATOM 818 C CA . LYS A 1 99 ? -14.074 -0.689 7.118 1.00 94.62 99 LYS A CA 1
ATOM 819 C C . LYS A 1 99 ? -14.261 0.686 6.489 1.00 94.62 99 LYS A C 1
ATOM 821 O O . LYS A 1 99 ? -13.337 1.193 5.861 1.00 94.62 99 LYS A O 1
ATOM 826 N N . GLN A 1 100 ? -15.414 1.326 6.686 1.00 92.75 100 GLN A N 1
ATOM 827 C CA . GLN A 1 100 ? -15.665 2.672 6.163 1.00 92.75 100 GLN A CA 1
ATOM 828 C C . GLN A 1 100 ? -14.708 3.714 6.742 1.00 92.75 100 GLN A C 1
ATOM 830 O O . GLN A 1 100 ? -14.211 4.569 6.005 1.00 92.75 100 GLN A O 1
ATOM 835 N N . ILE A 1 101 ? -14.439 3.654 8.046 1.00 91.88 101 ILE A N 1
ATOM 836 C CA . ILE A 1 101 ? -13.498 4.564 8.708 1.00 91.88 101 ILE A CA 1
ATOM 837 C C . ILE A 1 101 ? -12.070 4.301 8.218 1.00 91.88 101 ILE A C 1
ATOM 839 O O . ILE A 1 101 ? -11.390 5.241 7.802 1.00 91.88 101 ILE A O 1
ATOM 843 N N . HIS A 1 102 ? -11.648 3.037 8.162 1.00 93.31 102 HIS A N 1
ATOM 844 C CA . HIS A 1 102 ? -10.323 2.674 7.662 1.00 93.31 102 HIS A CA 1
ATOM 845 C C . HIS A 1 102 ? -10.129 3.097 6.196 1.00 93.31 102 HIS A C 1
ATOM 847 O O . HIS A 1 102 ? -9.137 3.739 5.850 1.00 93.31 102 HIS A O 1
ATOM 853 N N . PHE A 1 103 ? -11.124 2.858 5.336 1.00 93.81 103 PHE A N 1
ATOM 854 C CA . PHE A 1 103 ? -11.091 3.276 3.935 1.00 93.81 103 PHE A CA 1
ATOM 855 C C . PHE A 1 103 ? -10.986 4.796 3.769 1.00 93.81 103 PHE A C 1
ATOM 857 O O . PHE A 1 103 ? -10.254 5.273 2.902 1.00 93.81 103 PHE A O 1
ATOM 864 N N . ARG A 1 104 ? -11.669 5.588 4.608 1.00 91.69 104 ARG A N 1
ATOM 865 C CA . ARG A 1 104 ? -11.520 7.055 4.600 1.00 91.69 104 ARG A CA 1
ATOM 866 C C . ARG A 1 104 ? -10.088 7.477 4.919 1.00 91.69 104 ARG A C 1
ATOM 868 O O . ARG A 1 104 ? -9.567 8.370 4.252 1.00 91.69 104 ARG A O 1
ATOM 875 N N . ALA A 1 105 ? -9.440 6.828 5.883 1.00 91.19 105 ALA A N 1
ATOM 876 C CA . ALA A 1 105 ? -8.044 7.106 6.201 1.00 91.19 105 ALA A CA 1
ATOM 877 C C . ALA A 1 105 ? -7.108 6.727 5.042 1.00 91.19 105 ALA A C 1
ATOM 879 O O . ALA A 1 105 ? -6.245 7.523 4.671 1.00 91.19 105 ALA A O 1
ATOM 880 N N . LEU A 1 106 ? -7.324 5.574 4.399 1.00 93.25 106 LEU A N 1
ATOM 881 C CA . LEU A 1 106 ? -6.548 5.169 3.221 1.00 93.25 106 LEU A CA 1
ATOM 882 C C . LEU A 1 106 ? -6.731 6.153 2.058 1.00 93.25 106 LEU A C 1
ATOM 884 O O . LEU A 1 106 ? -5.747 6.586 1.458 1.00 93.25 106 LEU A O 1
ATOM 888 N N . LYS A 1 107 ? -7.959 6.610 1.784 1.00 92.50 107 LYS A N 1
ATOM 889 C CA . LYS A 1 107 ? -8.197 7.668 0.789 1.00 92.50 107 LYS A CA 1
ATOM 890 C C . LYS A 1 107 ? -7.407 8.935 1.102 1.00 92.50 107 LYS A C 1
ATOM 892 O O . LYS A 1 107 ? -6.807 9.502 0.192 1.00 92.50 107 LYS A O 1
ATOM 897 N N . THR A 1 108 ? -7.367 9.356 2.366 1.00 91.62 108 THR A N 1
ATOM 898 C CA . THR A 1 108 ? -6.559 10.504 2.802 1.00 91.62 108 THR A CA 1
ATOM 899 C C . THR A 1 108 ? -5.068 10.252 2.573 1.00 91.62 108 THR A C 1
ATOM 901 O O . THR A 1 108 ? -4.391 11.087 1.967 1.00 91.62 108 THR A O 1
ATOM 904 N N . LYS A 1 109 ? -4.555 9.075 2.963 1.00 92.12 109 LYS A N 1
ATOM 905 C CA . LYS A 1 109 ? -3.156 8.670 2.750 1.00 92.12 109 LYS A CA 1
ATOM 906 C C . LYS A 1 109 ? -2.765 8.749 1.272 1.00 92.12 109 LYS A C 1
ATOM 908 O O . LYS A 1 109 ? -1.743 9.358 0.939 1.00 92.12 109 LYS A O 1
ATOM 913 N N . TYR A 1 110 ? -3.611 8.203 0.399 1.00 93.25 110 TYR A N 1
ATOM 914 C CA . TYR A 1 110 ? -3.434 8.177 -1.054 1.00 93.25 110 TYR A CA 1
ATOM 915 C C . TYR A 1 110 ? -3.898 9.454 -1.774 1.00 93.25 110 TYR A C 1
ATOM 917 O O . TYR A 1 110 ? -3.824 9.512 -3.000 1.00 93.25 110 TYR A O 1
ATOM 925 N N . GLN A 1 111 ? -4.321 10.490 -1.039 1.00 92.38 111 GLN A N 1
ATOM 926 C CA . GLN A 1 111 ? -4.776 11.780 -1.580 1.00 92.38 111 GLN A CA 1
ATOM 927 C C . GLN A 1 111 ? -5.898 11.651 -2.623 1.00 92.38 111 GLN A C 1
ATOM 929 O O . GLN A 1 111 ? -5.937 12.364 -3.625 1.00 92.38 111 GLN A O 1
ATOM 934 N N . ILE A 1 112 ? -6.835 10.735 -2.388 1.00 89.69 112 ILE A N 1
ATOM 935 C CA . ILE A 1 112 ? -7.971 10.528 -3.281 1.00 89.69 112 ILE A CA 1
ATOM 936 C C . ILE A 1 112 ? -9.119 11.440 -2.881 1.00 89.69 112 ILE A C 1
ATOM 938 O O . ILE A 1 112 ? -9.767 11.254 -1.849 1.00 89.69 112 ILE A O 1
ATOM 942 N N . VAL A 1 113 ? -9.403 12.389 -3.765 1.00 84.94 113 VAL A N 1
ATOM 943 C CA . VAL A 1 113 ? -10.533 13.311 -3.654 1.00 84.94 113 VAL A CA 1
ATOM 944 C C . VAL A 1 113 ? -11.770 12.718 -4.337 1.00 84.94 113 VAL A C 1
ATOM 946 O O . VAL A 1 113 ? -11.668 12.013 -5.344 1.00 84.94 113 VAL A O 1
ATOM 949 N N . GLY A 1 114 ? -12.950 13.033 -3.798 1.00 84.50 114 GLY A N 1
ATOM 950 C CA . GLY A 1 114 ? -14.244 12.664 -4.374 1.00 84.50 114 GLY A CA 1
ATOM 951 C C . GLY A 1 114 ? -14.787 11.323 -3.886 1.00 84.50 114 GLY A C 1
ATOM 952 O O . GLY A 1 114 ? -14.221 10.677 -2.999 1.00 84.50 114 GLY A O 1
ATOM 953 N N . GLN A 1 115 ? -15.929 10.920 -4.442 1.00 84.81 115 GLN A N 1
ATOM 954 C CA . GLN A 1 115 ? -16.542 9.632 -4.133 1.00 84.81 115 GLN A CA 1
ATOM 955 C C . GLN A 1 115 ? -15.730 8.501 -4.775 1.00 84.81 115 GLN A C 1
ATOM 957 O O . GLN A 1 115 ? -15.241 8.632 -5.895 1.00 84.81 115 GLN A O 1
ATOM 962 N N . LEU A 1 116 ? -15.571 7.401 -4.042 1.00 88.81 116 LEU A N 1
ATOM 963 C CA . LEU A 1 116 ? -14.935 6.179 -4.521 1.00 88.81 116 LEU A CA 1
ATOM 964 C C . LEU A 1 116 ? -15.678 5.009 -3.887 1.00 88.81 116 LEU A C 1
ATOM 966 O O . LEU A 1 116 ? -15.981 5.070 -2.691 1.00 88.81 116 LEU A O 1
ATOM 970 N N . ALA A 1 117 ? -16.001 3.989 -4.677 1.00 91.94 117 ALA A N 1
ATOM 971 C CA . ALA A 1 117 ? -16.585 2.767 -4.144 1.00 91.94 117 ALA A CA 1
ATOM 972 C C . ALA A 1 117 ? -15.605 2.113 -3.158 1.00 91.94 117 ALA A C 1
ATOM 974 O O . ALA A 1 117 ? -14.394 2.178 -3.364 1.00 91.94 117 ALA A O 1
ATOM 975 N N . ILE A 1 118 ? -16.121 1.522 -2.076 1.00 91.88 118 ILE A N 1
ATOM 976 C CA . ILE A 1 118 ? -15.278 0.796 -1.114 1.00 91.88 118 ILE A CA 1
ATOM 977 C C . ILE A 1 118 ? -14.673 -0.402 -1.832 1.00 91.88 118 ILE A C 1
ATOM 979 O O . ILE A 1 118 ? -13.464 -0.468 -1.977 1.00 91.88 118 ILE A O 1
ATOM 983 N N . ASP A 1 119 ? -15.495 -1.282 -2.392 1.00 91.56 119 ASP A N 1
ATOM 984 C CA . ASP A 1 119 ? -15.007 -2.339 -3.270 1.00 91.56 119 ASP A CA 1
ATOM 985 C C . ASP A 1 119 ? -14.960 -1.841 -4.719 1.00 91.56 119 ASP A C 1
ATOM 987 O O . ASP A 1 119 ? -15.903 -1.187 -5.170 1.00 91.56 119 ASP A O 1
ATOM 991 N N . PRO A 1 120 ? -13.888 -2.125 -5.477 1.00 92.69 120 PRO A N 1
ATOM 992 C CA . PRO A 1 120 ? -12.718 -2.952 -5.141 1.00 92.69 120 PRO A CA 1
ATOM 993 C C . PRO A 1 120 ? -11.559 -2.186 -4.465 1.00 92.69 120 PRO A C 1
ATOM 995 O O . PRO A 1 120 ? -10.522 -2.771 -4.161 1.00 92.69 120 PRO A O 1
ATOM 998 N N . PHE A 1 121 ? -11.675 -0.867 -4.303 1.00 93.81 121 PHE A N 1
ATOM 999 C CA . PHE A 1 121 ? -10.542 0.014 -4.003 1.00 93.81 121 PHE A CA 1
ATOM 1000 C C . PHE A 1 121 ? -9.961 -0.140 -2.606 1.00 93.81 121 PHE A C 1
ATOM 1002 O O . PHE A 1 121 ? -8.773 0.099 -2.415 1.00 93.81 121 PHE A O 1
ATOM 1009 N N . TYR A 1 122 ? -10.781 -0.538 -1.647 1.00 94.94 122 TYR A N 1
ATOM 1010 C CA . TYR A 1 122 ? -10.366 -0.841 -0.296 1.00 94.94 122 TYR A CA 1
ATOM 1011 C C . TYR A 1 122 ? -9.362 -1.991 -0.315 1.00 94.94 122 TYR A C 1
ATOM 1013 O O . TYR A 1 122 ? -8.231 -1.805 0.117 1.00 94.94 122 TYR A O 1
ATOM 1021 N N . GLU A 1 123 ? -9.714 -3.109 -0.950 1.00 94.88 123 GLU A N 1
ATOM 1022 C CA . GLU A 1 123 ? -8.818 -4.257 -1.121 1.00 94.88 123 GLU A CA 1
ATOM 1023 C C . GLU A 1 123 ? -7.542 -3.895 -1.892 1.00 94.88 123 GLU A C 1
ATOM 1025 O O . GLU A 1 123 ? -6.447 -4.323 -1.536 1.00 94.88 123 GLU A O 1
ATOM 1030 N N . ILE A 1 124 ? -7.657 -3.066 -2.935 1.00 95.69 124 ILE A N 1
ATOM 1031 C CA . ILE A 1 124 ? -6.485 -2.574 -3.671 1.00 95.69 124 ILE A CA 1
ATOM 1032 C C . ILE A 1 124 ? -5.546 -1.802 -2.740 1.00 95.69 124 ILE A C 1
ATOM 1034 O O . ILE A 1 124 ? -4.344 -2.046 -2.752 1.00 95.69 124 ILE A O 1
ATOM 1038 N N . MET A 1 125 ? -6.078 -0.883 -1.931 1.00 95.50 125 MET A N 1
ATOM 1039 C CA . MET A 1 125 ? -5.272 -0.114 -0.985 1.00 95.50 125 MET A CA 1
ATOM 1040 C C . MET A 1 125 ? -4.639 -1.013 0.076 1.00 95.50 125 MET A C 1
ATOM 1042 O O . MET A 1 125 ? -3.458 -0.835 0.336 1.00 95.50 125 MET A O 1
ATOM 1046 N N . LEU A 1 126 ? -5.358 -2.000 0.625 1.00 95.25 126 LEU A N 1
ATOM 1047 C CA . LEU A 1 126 ? -4.774 -2.950 1.583 1.00 95.25 126 LEU A CA 1
ATOM 1048 C C . LEU A 1 126 ? -3.585 -3.700 0.976 1.00 95.25 126 LEU A C 1
ATOM 1050 O O . LEU A 1 126 ? -2.516 -3.753 1.574 1.00 95.25 126 LEU A O 1
ATOM 1054 N N . LYS A 1 127 ? -3.714 -4.205 -0.255 1.00 96.06 127 LYS A N 1
ATOM 1055 C CA . LYS A 1 127 ? -2.582 -4.848 -0.936 1.00 96.06 127 LYS A CA 1
ATOM 1056 C C . LYS A 1 127 ? -1.391 -3.909 -1.102 1.00 96.06 127 LYS A C 1
ATOM 1058 O O . LYS A 1 127 ? -0.258 -4.313 -0.864 1.00 96.06 127 LYS A O 1
ATOM 1063 N N . LEU A 1 128 ? -1.634 -2.651 -1.470 1.00 95.81 128 LEU A N 1
ATOM 1064 C CA . LEU A 1 128 ? -0.565 -1.657 -1.569 1.00 95.81 128 LEU A CA 1
ATOM 1065 C C . LEU A 1 128 ? 0.101 -1.387 -0.207 1.00 95.81 128 LEU A C 1
ATOM 1067 O O . LEU A 1 128 ? 1.321 -1.249 -0.165 1.00 95.81 128 LEU A O 1
ATOM 1071 N N . GLU A 1 129 ? -0.664 -1.344 0.887 1.00 94.50 129 GLU A N 1
ATOM 1072 C CA . GLU A 1 129 ? -0.138 -1.207 2.256 1.00 94.50 129 GLU A CA 1
ATOM 1073 C C . GLU A 1 129 ? 0.720 -2.407 2.674 1.00 94.50 129 GLU A C 1
ATOM 1075 O O . GLU A 1 129 ? 1.741 -2.231 3.336 1.00 94.50 129 GLU A O 1
ATOM 1080 N N . ARG A 1 130 ? 0.349 -3.615 2.236 1.00 95.19 130 ARG A N 1
ATOM 1081 C CA . ARG A 1 130 ? 1.098 -4.860 2.475 1.00 95.19 130 ARG A CA 1
ATOM 1082 C C . ARG A 1 130 ? 2.283 -5.070 1.528 1.00 95.19 130 ARG A C 1
ATOM 1084 O O . ARG A 1 130 ? 2.958 -6.093 1.613 1.00 95.19 130 ARG A O 1
ATOM 1091 N N . GLU A 1 131 ? 2.525 -4.137 0.608 1.00 95.44 131 GLU A N 1
ATOM 1092 C CA . GLU A 1 131 ? 3.495 -4.282 -0.485 1.00 95.44 131 GLU A CA 1
ATOM 1093 C C . GLU A 1 131 ? 3.245 -5.527 -1.367 1.00 95.44 131 GLU A C 1
ATOM 1095 O O . GLU A 1 131 ? 4.161 -6.124 -1.944 1.00 95.44 131 GLU A O 1
ATOM 1100 N N . GLU A 1 132 ? 1.978 -5.916 -1.498 1.00 95.94 132 GLU A N 1
ATOM 1101 C CA . GLU A 1 132 ? 1.526 -7.021 -2.332 1.00 95.94 132 GLU A CA 1
ATOM 1102 C C . GLU A 1 132 ? 1.202 -6.539 -3.748 1.00 95.94 132 GLU A C 1
ATOM 1104 O O . GLU A 1 132 ? 0.482 -5.560 -3.967 1.00 95.94 132 GLU A O 1
ATOM 1109 N N . ARG A 1 133 ? 1.725 -7.257 -4.747 1.00 95.44 133 ARG A N 1
ATOM 1110 C CA . ARG A 1 133 ? 1.483 -6.941 -6.157 1.00 95.44 133 ARG A CA 1
ATOM 1111 C C . ARG A 1 133 ? -0.007 -7.090 -6.490 1.00 95.44 133 ARG A C 1
ATOM 1113 O O . ARG A 1 133 ? -0.646 -8.064 -6.098 1.00 95.44 133 ARG A O 1
ATOM 1120 N N . LEU A 1 134 ? -0.543 -6.135 -7.248 1.00 95.94 134 LEU A N 1
ATOM 1121 C CA . LEU A 1 134 ? -1.946 -6.138 -7.661 1.00 95.94 134 LEU A CA 1
ATOM 1122 C C . LEU A 1 134 ? -2.214 -7.170 -8.763 1.00 95.94 134 LEU A C 1
ATOM 1124 O O . LEU A 1 134 ? -1.387 -7.381 -9.651 1.00 95.94 134 LEU A O 1
ATOM 1128 N N . ASP A 1 135 ? -3.408 -7.760 -8.741 1.00 94.44 135 ASP A N 1
ATOM 1129 C CA . ASP A 1 135 ? -3.844 -8.682 -9.788 1.00 94.44 135 ASP A CA 1
ATOM 1130 C C . ASP A 1 135 ? -4.250 -7.923 -11.066 1.00 94.44 135 ASP A C 1
ATOM 1132 O O . ASP A 1 135 ? -4.730 -6.786 -10.983 1.00 94.44 135 ASP A O 1
ATOM 1136 N N . PRO A 1 136 ? -4.190 -8.548 -12.260 1.00 94.00 136 PRO A N 1
ATOM 1137 C CA . PRO A 1 136 ? -4.584 -7.902 -13.517 1.00 94.00 136 PRO A CA 1
ATOM 1138 C C . PRO A 1 136 ? -5.984 -7.275 -13.489 1.00 94.00 136 PRO A C 1
ATOM 1140 O O . PRO A 1 136 ? -6.187 -6.182 -14.014 1.00 94.00 136 PRO A O 1
ATOM 1143 N N . LYS A 1 137 ? -6.944 -7.923 -12.815 1.00 95.00 137 LYS A N 1
ATOM 1144 C CA . LYS A 1 137 ? -8.306 -7.395 -12.643 1.00 95.00 137 LYS A CA 1
ATOM 1145 C C . LYS A 1 137 ? -8.320 -6.079 -11.857 1.00 95.00 137 LYS A C 1
ATOM 1147 O O . LYS A 1 137 ? -9.045 -5.162 -12.224 1.00 95.00 137 LYS A O 1
ATOM 1152 N N . GLN A 1 138 ? -7.512 -5.981 -10.805 1.00 94.56 138 GLN A N 1
ATOM 1153 C CA . GLN A 1 138 ? -7.401 -4.777 -9.980 1.00 94.56 138 GLN A CA 1
ATOM 1154 C C . GLN A 1 138 ? -6.733 -3.635 -10.752 1.00 94.56 138 GLN A C 1
ATOM 1156 O O . GLN A 1 138 ? -7.151 -2.486 -10.649 1.00 94.56 138 GLN A O 1
ATOM 1161 N N . ILE A 1 139 ? -5.739 -3.954 -11.584 1.00 93.06 139 ILE A N 1
ATOM 1162 C CA . ILE A 1 139 ? -5.078 -2.971 -12.450 1.00 93.06 139 ILE A CA 1
ATOM 1163 C C . ILE A 1 139 ? -6.071 -2.390 -13.465 1.00 93.06 139 ILE A C 1
ATOM 1165 O O . ILE A 1 139 ? -6.121 -1.174 -13.631 1.00 93.06 139 ILE A O 1
ATOM 1169 N N . ILE A 1 140 ? -6.896 -3.232 -14.100 1.00 92.94 140 ILE A N 1
ATOM 1170 C CA . ILE A 1 140 ? -7.946 -2.776 -15.028 1.00 92.94 140 ILE A CA 1
ATOM 1171 C C . ILE A 1 140 ? -8.900 -1.802 -14.324 1.00 92.94 140 ILE A C 1
ATOM 1173 O O . ILE A 1 140 ? -9.148 -0.718 -14.844 1.00 92.94 140 ILE A O 1
ATOM 1177 N N . GLN A 1 141 ? -9.337 -2.125 -13.104 1.00 92.62 141 GLN A N 1
ATOM 1178 C CA . GLN A 1 141 ? -10.212 -1.254 -12.311 1.00 92.62 141 GLN A CA 1
ATOM 1179 C C . GLN A 1 141 ? -9.565 0.108 -12.005 1.00 92.62 141 GLN A C 1
ATOM 1181 O O . GLN A 1 141 ? -10.230 1.139 -12.063 1.00 92.62 141 GLN A O 1
ATOM 1186 N N . LEU A 1 142 ? -8.256 0.147 -11.725 1.00 91.06 142 LEU A N 1
ATOM 1187 C CA . LEU A 1 142 ? -7.530 1.409 -11.541 1.00 91.06 142 LEU A CA 1
ATOM 1188 C C . LEU A 1 142 ? -7.440 2.234 -12.833 1.00 91.06 142 LEU A C 1
ATOM 1190 O O . LEU A 1 142 ? -7.463 3.465 -12.766 1.00 91.06 142 LEU A O 1
ATOM 1194 N N . ILE A 1 143 ? -7.313 1.580 -13.991 1.00 89.69 143 ILE A N 1
ATOM 1195 C CA . ILE A 1 143 ? -7.253 2.242 -15.302 1.00 89.69 143 ILE A CA 1
ATOM 1196 C C . ILE A 1 143 ? -8.609 2.854 -15.654 1.00 89.69 143 ILE A C 1
ATOM 1198 O O . ILE A 1 143 ? -8.660 4.036 -15.992 1.00 89.69 143 ILE A O 1
ATOM 1202 N N . GLU A 1 144 ? -9.690 2.080 -15.541 1.00 89.81 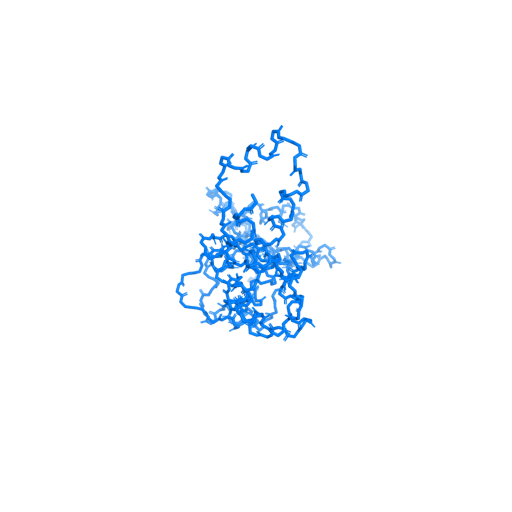144 GLU A N 1
ATOM 1203 C CA . GLU A 1 144 ? -11.060 2.516 -15.856 1.00 89.81 144 GLU A CA 1
ATOM 1204 C C . GLU A 1 144 ? -11.477 3.743 -15.036 1.00 89.81 144 GLU A C 1
ATOM 1206 O O . GLU A 1 144 ? -12.169 4.630 -15.530 1.00 89.81 144 GLU A O 1
ATOM 1211 N N . GLU A 1 145 ? -10.980 3.837 -13.805 1.00 87.19 145 GLU A N 1
ATOM 1212 C CA . GLU A 1 145 ? -11.285 4.919 -12.867 1.00 87.19 145 GLU A CA 1
ATOM 1213 C C . GLU A 1 145 ? -10.237 6.041 -12.866 1.00 87.19 145 GLU A C 1
ATOM 1215 O O . GLU A 1 145 ? -10.253 6.929 -12.008 1.00 87.19 145 GLU A O 1
ATOM 1220 N N . GLY A 1 146 ? -9.295 6.007 -13.817 1.00 86.25 146 GLY A N 1
ATOM 1221 C CA . GLY A 1 146 ? -8.273 7.041 -13.991 1.00 86.25 146 GLY A CA 1
ATOM 1222 C C . GLY A 1 146 ? -7.343 7.203 -12.783 1.00 86.25 146 GLY A C 1
ATOM 1223 O O . GLY A 1 146 ? -6.788 8.279 -12.559 1.00 86.25 146 GLY A O 1
ATOM 1224 N N . ARG A 1 147 ? -7.170 6.151 -11.972 1.00 86.00 147 ARG A N 1
ATOM 1225 C CA . ARG A 1 147 ? -6.403 6.173 -10.711 1.00 86.00 147 ARG A CA 1
ATOM 1226 C C . ARG A 1 147 ? -4.911 5.891 -10.885 1.00 86.00 147 ARG A C 1
ATOM 1228 O O . ARG A 1 147 ? -4.160 6.006 -9.920 1.00 86.00 147 ARG A O 1
ATOM 1235 N N . LEU A 1 148 ? -4.469 5.598 -12.108 1.00 83.44 148 LEU A N 1
ATOM 1236 C CA . LEU A 1 148 ? -3.053 5.492 -12.486 1.00 83.44 148 LEU A CA 1
ATOM 1237 C C . LEU A 1 148 ? -2.495 6.795 -13.084 1.00 83.44 148 LEU A C 1
ATOM 1239 O O . LEU A 1 148 ? -1.678 6.768 -14.007 1.00 83.44 148 LEU A O 1
ATOM 1243 N N . SER A 1 149 ? -2.940 7.950 -12.581 1.00 83.88 149 SER A N 1
ATOM 1244 C CA . SER A 1 149 ? -2.384 9.241 -12.993 1.00 83.88 149 SER A CA 1
ATOM 1245 C C . SER A 1 149 ? -0.906 9.346 -12.596 1.00 83.88 149 SER A C 1
ATOM 1247 O O . SER A 1 149 ? -0.504 8.866 -11.540 1.00 83.88 149 SER A O 1
ATOM 1249 N N . ARG A 1 150 ? -0.086 9.992 -13.439 1.00 74.00 150 ARG A N 1
ATOM 1250 C CA . ARG A 1 150 ? 1.389 10.015 -13.318 1.00 74.00 150 ARG A CA 1
ATOM 1251 C C . ARG A 1 150 ? 1.911 10.430 -11.935 1.00 74.00 150 ARG A C 1
ATOM 1253 O O . ARG A 1 150 ? 2.962 9.957 -11.534 1.00 74.00 150 ARG A O 1
ATOM 1260 N N . HIS A 1 151 ? 1.179 11.285 -11.222 1.00 80.75 151 HIS A N 1
ATOM 1261 C CA . HIS A 1 151 ? 1.568 11.809 -9.906 1.00 80.75 151 HIS A CA 1
ATOM 1262 C C . HIS A 1 151 ? 0.634 11.346 -8.776 1.00 80.75 151 HIS A C 1
ATOM 1264 O O . HIS A 1 151 ? 0.703 11.845 -7.655 1.00 80.75 151 HIS A O 1
ATOM 1270 N N . GLY A 1 152 ? -0.279 10.413 -9.059 1.00 91.81 152 GLY A N 1
ATOM 1271 C CA . GLY A 1 152 ? -1.178 9.859 -8.057 1.00 91.81 152 GLY A CA 1
ATOM 1272 C C . GLY A 1 152 ? -0.440 8.900 -7.128 1.00 91.81 152 GLY A C 1
ATOM 1273 O O . GLY A 1 152 ? 0.294 8.027 -7.586 1.00 91.81 152 GLY A O 1
ATOM 1274 N N . LYS A 1 153 ? -0.679 8.994 -5.816 1.00 94.75 153 LYS A N 1
ATOM 1275 C CA . LYS A 1 153 ? -0.014 8.119 -4.835 1.00 94.75 153 LYS A CA 1
ATOM 1276 C C . LYS A 1 153 ? -0.317 6.630 -5.030 1.00 94.75 153 LYS A C 1
ATOM 1278 O O . LYS A 1 153 ? 0.553 5.810 -4.758 1.00 94.75 153 LYS A O 1
ATOM 1283 N N . ILE A 1 154 ? -1.515 6.280 -5.515 1.00 94.62 154 ILE A N 1
ATOM 1284 C CA . ILE A 1 154 ? -1.822 4.896 -5.919 1.00 94.62 154 ILE A CA 1
ATOM 1285 C C . ILE A 1 154 ? -0.895 4.460 -7.051 1.00 94.62 154 ILE A C 1
ATOM 1287 O O . ILE A 1 154 ? -0.301 3.390 -6.971 1.00 94.62 154 ILE A O 1
ATOM 1291 N N . ALA A 1 155 ? -0.764 5.285 -8.093 1.00 93.94 155 ALA A N 1
ATOM 1292 C CA . ALA A 1 155 ? 0.075 4.976 -9.242 1.00 93.94 155 ALA A CA 1
ATOM 1293 C C . ALA A 1 155 ? 1.533 4.789 -8.814 1.00 93.94 155 ALA A C 1
ATOM 1295 O O . ALA A 1 155 ? 2.148 3.791 -9.171 1.00 93.94 155 ALA A O 1
ATOM 1296 N N . ILE A 1 156 ? 2.045 5.701 -7.982 1.00 95.62 156 ILE A N 1
ATOM 1297 C CA . ILE A 1 156 ? 3.403 5.636 -7.433 1.00 95.62 156 ILE A CA 1
ATOM 1298 C C . ILE A 1 156 ? 3.627 4.321 -6.673 1.00 95.62 156 ILE A C 1
ATOM 1300 O O . ILE A 1 156 ? 4.585 3.604 -6.957 1.00 95.62 156 ILE A O 1
ATOM 1304 N N . ALA A 1 157 ? 2.726 3.969 -5.747 1.00 96.75 157 ALA A N 1
ATOM 1305 C CA . ALA A 1 157 ? 2.827 2.728 -4.978 1.00 96.75 157 ALA A CA 1
ATOM 1306 C C . ALA A 1 157 ? 2.765 1.484 -5.880 1.00 96.75 157 ALA A C 1
ATOM 1308 O O . ALA A 1 157 ? 3.593 0.585 -5.752 1.00 96.75 157 ALA A O 1
ATOM 1309 N N . TYR A 1 158 ? 1.837 1.458 -6.838 1.00 96.69 158 TYR A N 1
ATOM 1310 C CA . TYR A 1 158 ? 1.713 0.374 -7.811 1.00 96.69 158 TYR A CA 1
ATOM 1311 C C . TYR A 1 158 ? 2.989 0.197 -8.649 1.00 96.69 158 TYR A C 1
ATOM 1313 O O . TYR A 1 158 ? 3.547 -0.900 -8.710 1.00 96.69 158 TYR A O 1
ATOM 1321 N N . TYR A 1 159 ? 3.492 1.272 -9.261 1.00 96.81 159 TYR A N 1
ATOM 1322 C CA . TYR A 1 159 ? 4.679 1.204 -10.111 1.00 96.81 159 TYR A CA 1
ATOM 1323 C C . TYR A 1 159 ? 5.942 0.844 -9.320 1.00 96.81 159 TYR A C 1
ATOM 1325 O O . TYR A 1 159 ? 6.795 0.125 -9.839 1.00 96.81 159 TYR A O 1
ATOM 1333 N N . ARG A 1 160 ? 6.043 1.242 -8.046 1.00 97.62 160 ARG A N 1
ATOM 1334 C CA . ARG A 1 160 ? 7.115 0.780 -7.150 1.00 97.62 160 ARG A CA 1
ATOM 1335 C C . ARG A 1 160 ? 7.112 -0.746 -7.019 1.00 97.62 160 ARG A C 1
ATOM 1337 O O . ARG A 1 160 ? 8.167 -1.368 -7.146 1.00 97.62 160 ARG A O 1
ATOM 1344 N N . LEU A 1 161 ? 5.949 -1.362 -6.803 1.00 97.62 161 LEU A N 1
ATOM 1345 C CA . LEU A 1 161 ? 5.831 -2.822 -6.685 1.00 97.62 161 LEU A CA 1
ATOM 1346 C C . LEU A 1 161 ? 6.173 -3.538 -7.996 1.00 97.62 161 LEU A C 1
ATOM 1348 O O . LEU A 1 161 ? 6.903 -4.532 -7.974 1.00 97.62 161 LEU A O 1
ATOM 1352 N N . GLU A 1 162 ? 5.726 -3.006 -9.137 1.00 97.81 162 GLU A N 1
ATOM 1353 C CA . GLU A 1 162 ? 6.102 -3.530 -10.456 1.00 97.81 162 GLU A CA 1
ATOM 1354 C C . GLU A 1 162 ? 7.619 -3.472 -10.674 1.00 97.81 162 GLU A C 1
ATOM 1356 O O . GLU A 1 162 ? 8.223 -4.447 -11.124 1.00 97.81 162 GLU A O 1
ATOM 1361 N N . ALA A 1 163 ? 8.265 -2.361 -10.313 1.00 98.12 163 ALA A N 1
ATOM 1362 C CA . ALA A 1 163 ? 9.708 -2.213 -10.458 1.00 98.12 163 ALA A CA 1
ATOM 1363 C C . ALA A 1 163 ? 10.481 -3.238 -9.609 1.00 98.12 163 ALA A C 1
ATOM 1365 O O . ALA A 1 163 ? 11.376 -3.918 -10.118 1.00 98.12 163 ALA A O 1
ATOM 1366 N N . ILE A 1 164 ? 10.082 -3.417 -8.343 1.00 97.69 164 ILE A N 1
ATOM 1367 C CA . ILE A 1 164 ? 10.650 -4.433 -7.440 1.00 97.69 164 ILE A CA 1
ATOM 1368 C C . ILE A 1 164 ? 10.469 -5.839 -8.019 1.00 97.69 164 ILE A C 1
ATOM 1370 O O . ILE A 1 164 ? 11.398 -6.650 -7.964 1.00 97.69 164 ILE A O 1
ATOM 1374 N N . PHE A 1 165 ? 9.288 -6.142 -8.565 1.00 97.69 165 PHE A N 1
ATOM 1375 C CA . PHE A 1 165 ? 9.006 -7.429 -9.193 1.00 97.69 165 PHE A CA 1
ATOM 1376 C C . PHE A 1 165 ? 9.968 -7.701 -10.356 1.00 97.69 165 PHE A C 1
ATOM 1378 O O . PHE A 1 165 ? 10.640 -8.732 -10.355 1.00 97.69 165 PHE A O 1
ATOM 1385 N N . TYR A 1 166 ? 10.109 -6.766 -11.299 1.00 98.12 166 TYR A N 1
ATOM 1386 C CA . TYR A 1 166 ? 11.001 -6.952 -12.444 1.00 98.12 166 TYR A CA 1
ATOM 1387 C C . TYR A 1 166 ? 12.478 -7.061 -12.037 1.00 98.12 166 TYR A C 1
ATOM 1389 O O . TYR A 1 166 ? 13.203 -7.884 -12.596 1.00 98.12 166 TYR A O 1
ATOM 1397 N N . GLU A 1 167 ? 12.940 -6.322 -11.024 1.00 97.44 167 GLU A N 1
ATOM 1398 C CA . GLU A 1 167 ? 14.298 -6.514 -10.495 1.00 97.44 167 GLU A CA 1
ATOM 1399 C C . GLU A 1 167 ? 14.508 -7.913 -9.903 1.00 97.44 167 GLU A C 1
ATOM 1401 O O . GLU A 1 167 ? 15.542 -8.546 -10.144 1.00 97.44 167 GLU A O 1
ATOM 1406 N N . LYS A 1 168 ? 13.541 -8.408 -9.118 1.00 97.12 168 LYS A N 1
ATOM 1407 C CA . LYS A 1 168 ? 13.585 -9.765 -8.552 1.00 97.12 168 LYS A CA 1
ATOM 1408 C C . LYS A 1 168 ? 13.578 -10.815 -9.664 1.00 97.12 168 LYS A C 1
ATOM 1410 O O . LYS A 1 168 ? 14.392 -11.737 -9.630 1.00 97.12 168 LYS A O 1
ATOM 1415 N N . GLU A 1 169 ? 12.741 -10.642 -10.682 1.00 97.62 169 GLU A N 1
ATOM 1416 C CA . GLU A 1 169 ? 12.672 -11.550 -11.828 1.00 97.62 169 GLU A CA 1
ATOM 1417 C C . GLU A 1 169 ? 13.949 -11.533 -12.666 1.00 97.62 169 GLU A C 1
ATOM 1419 O O . GLU A 1 169 ? 14.403 -12.591 -13.107 1.00 97.62 169 GLU A O 1
ATOM 1424 N N . TYR A 1 170 ? 14.585 -10.372 -12.850 1.00 96.12 170 TYR A N 1
ATOM 1425 C CA . TYR A 1 170 ? 15.909 -10.295 -13.467 1.00 96.12 170 TYR A CA 1
ATOM 1426 C C . TYR A 1 170 ? 16.943 -11.089 -12.666 1.00 96.12 170 TYR A C 1
ATOM 1428 O O . TYR A 1 170 ? 17.649 -11.916 -13.238 1.00 96.12 170 TYR A O 1
ATOM 1436 N N . LYS A 1 171 ? 17.002 -10.905 -11.342 1.00 95.56 171 LYS A N 1
ATOM 1437 C CA . LYS A 1 171 ? 17.931 -11.649 -10.473 1.00 95.56 171 LYS A CA 1
ATOM 1438 C C . LYS A 1 171 ? 17.691 -13.159 -10.525 1.00 95.56 171 LYS A C 1
ATOM 1440 O O . LYS A 1 171 ? 18.647 -13.925 -10.491 1.00 95.56 171 LYS A O 1
ATOM 1445 N N . ARG A 1 172 ? 16.427 -13.582 -10.620 1.00 97.25 172 ARG A N 1
ATOM 1446 C CA . ARG A 1 172 ? 16.028 -14.995 -10.653 1.00 97.25 172 ARG A CA 1
ATOM 1447 C C . ARG A 1 172 ? 16.325 -15.671 -11.992 1.00 97.25 172 ARG A C 1
ATOM 1449 O O . ARG A 1 172 ? 16.739 -16.823 -12.010 1.00 97.25 172 ARG A O 1
ATOM 1456 N N . THR A 1 173 ? 16.062 -14.987 -13.103 1.00 96.56 173 THR A N 1
ATOM 1457 C CA . THR A 1 173 ? 16.056 -15.599 -14.447 1.00 96.56 173 THR A CA 1
ATOM 1458 C C . THR A 1 173 ? 17.219 -15.167 -15.331 1.00 96.56 173 THR A C 1
ATOM 1460 O O . THR A 1 173 ? 17.500 -15.813 -16.335 1.00 96.56 173 THR A O 1
ATOM 1463 N N . GLY A 1 174 ? 17.862 -14.043 -15.015 1.00 92.94 174 GLY A N 1
ATOM 1464 C CA . GLY A 1 174 ? 18.797 -13.363 -15.907 1.00 92.94 174 GLY A CA 1
ATOM 1465 C C . GLY A 1 174 ? 18.142 -12.737 -17.145 1.00 92.94 174 GLY A C 1
ATOM 1466 O O . GLY A 1 174 ? 18.863 -12.220 -18.001 1.00 92.94 174 GLY A O 1
ATOM 1467 N N . ASN A 1 175 ? 16.806 -12.761 -17.269 1.00 94.19 175 ASN A N 1
ATOM 1468 C CA . ASN A 1 175 ? 16.112 -12.196 -18.423 1.00 94.19 175 ASN A CA 1
ATOM 1469 C C . ASN A 1 175 ? 16.255 -10.669 -18.447 1.00 94.19 175 ASN A C 1
ATOM 1471 O O . ASN A 1 175 ? 15.636 -9.950 -17.661 1.00 94.19 175 ASN A O 1
ATOM 1475 N N . ARG A 1 176 ? 17.064 -10.175 -19.383 1.00 94.69 176 ARG A N 1
ATOM 1476 C CA . ARG A 1 176 ? 17.445 -8.764 -19.491 1.00 94.69 176 ARG A CA 1
ATOM 1477 C C . ARG A 1 176 ? 16.285 -7.840 -19.859 1.00 94.69 176 ARG A C 1
ATOM 1479 O O . ARG A 1 176 ? 16.359 -6.669 -19.512 1.00 94.69 176 ARG A O 1
ATOM 1486 N N . TRP A 1 177 ? 15.206 -8.347 -20.461 1.00 95.69 177 TRP A N 1
ATOM 1487 C CA . TRP A 1 177 ? 13.987 -7.567 -20.736 1.00 95.69 177 TRP A CA 1
ATOM 1488 C C . TRP A 1 177 ? 13.286 -7.059 -19.467 1.00 95.69 177 TRP A C 1
ATOM 1490 O O . TRP A 1 177 ? 12.535 -6.081 -19.500 1.00 95.69 177 TRP A O 1
ATOM 1500 N N . ASN A 1 178 ? 13.596 -7.655 -18.316 1.00 97.38 178 ASN A N 1
ATOM 1501 C CA . ASN A 1 178 ? 13.122 -7.160 -17.031 1.00 97.38 178 ASN A CA 1
ATOM 1502 C C . ASN A 1 178 ? 13.805 -5.846 -16.614 1.00 97.38 178 ASN A C 1
ATOM 1504 O O . ASN A 1 178 ? 13.204 -5.060 -15.892 1.00 97.38 178 ASN A O 1
ATOM 1508 N N . LEU A 1 179 ? 15.026 -5.562 -17.078 1.00 97.25 179 LEU A N 1
ATOM 1509 C CA . LEU A 1 179 ? 15.755 -4.342 -16.715 1.00 97.25 179 LEU A CA 1
ATOM 1510 C C . LEU A 1 179 ? 15.095 -3.055 -17.231 1.00 97.25 179 LEU A C 1
ATOM 1512 O O . LEU A 1 179 ? 14.872 -2.154 -16.415 1.00 97.25 179 LEU A O 1
ATOM 1516 N N . PRO A 1 180 ? 14.732 -2.927 -18.526 1.00 97.44 180 PRO A N 1
ATOM 1517 C CA . PRO A 1 180 ? 14.043 -1.729 -18.977 1.00 97.44 180 PRO A CA 1
ATOM 1518 C C . PRO A 1 180 ? 12.645 -1.598 -18.362 1.00 97.44 180 PRO A C 1
ATOM 1520 O O . PRO A 1 180 ? 12.216 -0.489 -18.047 1.00 97.44 180 PRO A O 1
ATOM 1523 N N . SER A 1 181 ? 11.970 -2.723 -18.099 1.00 98.12 181 SER A N 1
ATOM 1524 C CA . SER A 1 181 ? 10.687 -2.747 -17.387 1.00 98.12 181 SER A CA 1
ATOM 1525 C C . SER A 1 181 ? 10.825 -2.235 -15.948 1.00 98.12 181 SER A C 1
ATOM 1527 O O . SER A 1 181 ? 10.042 -1.387 -15.523 1.00 98.12 181 SER A O 1
ATOM 1529 N N . ALA A 1 182 ? 11.845 -2.678 -15.207 1.00 98.31 182 ALA A N 1
ATOM 1530 C CA . ALA A 1 182 ? 12.143 -2.181 -13.865 1.00 98.31 182 ALA A CA 1
ATOM 1531 C C . ALA A 1 182 ? 12.455 -0.678 -13.880 1.00 98.31 182 ALA A C 1
ATOM 1533 O O . ALA A 1 182 ? 11.858 0.082 -13.123 1.00 98.31 182 ALA A O 1
ATOM 1534 N N . SER A 1 183 ? 13.331 -0.237 -14.788 1.00 98.38 183 SER A N 1
ATOM 1535 C CA . SER A 1 183 ? 13.707 1.173 -14.937 1.00 98.38 183 SER A CA 1
ATOM 1536 C C . SER A 1 183 ? 12.499 2.067 -15.239 1.00 98.38 183 SER A C 1
ATOM 1538 O O . SER A 1 183 ? 12.278 3.067 -14.556 1.00 98.38 183 SER A O 1
ATOM 1540 N N . SER A 1 184 ? 11.660 1.680 -16.203 1.00 97.81 184 SER A N 1
ATOM 1541 C CA . SER A 1 184 ? 10.451 2.431 -16.555 1.00 97.81 184 SER A CA 1
ATOM 1542 C C . SER A 1 184 ? 9.498 2.569 -15.367 1.00 97.81 184 SER A C 1
ATOM 1544 O O . SER A 1 184 ? 8.980 3.655 -15.110 1.00 97.81 184 SER A O 1
ATOM 1546 N N . ASN A 1 185 ? 9.288 1.485 -14.616 1.00 97.88 185 ASN A N 1
ATOM 1547 C CA . ASN A 1 185 ? 8.411 1.498 -13.450 1.00 97.88 185 ASN A CA 1
ATOM 1548 C C . ASN A 1 185 ? 9.002 2.307 -12.284 1.00 97.88 185 ASN A C 1
ATOM 1550 O O . ASN A 1 185 ? 8.260 3.056 -11.658 1.00 97.88 185 ASN A O 1
ATOM 1554 N N . TRP A 1 186 ? 10.320 2.273 -12.053 1.00 98.44 186 TRP A N 1
ATOM 1555 C CA . TRP A 1 186 ? 10.967 3.136 -11.056 1.00 98.44 186 TRP A CA 1
ATOM 1556 C C . TRP A 1 186 ? 10.757 4.623 -11.338 1.00 98.44 186 TRP A C 1
ATOM 1558 O O . TRP A 1 186 ? 10.413 5.378 -10.434 1.00 98.44 186 TRP A O 1
ATOM 1568 N N . ARG A 1 187 ? 10.862 5.038 -12.604 1.00 97.56 187 ARG A N 1
ATOM 1569 C CA . ARG A 1 187 ? 10.556 6.420 -13.004 1.00 97.56 187 ARG A CA 1
ATOM 1570 C C . ARG A 1 187 ? 9.099 6.792 -12.746 1.00 97.56 187 ARG A C 1
ATOM 1572 O O . ARG A 1 187 ? 8.807 7.871 -12.248 1.00 97.56 187 ARG A O 1
ATOM 1579 N N . LYS A 1 188 ? 8.163 5.897 -13.080 1.00 96.25 188 LYS A N 1
ATOM 1580 C CA . LYS A 1 188 ? 6.728 6.115 -12.821 1.00 96.25 188 LYS A CA 1
ATOM 1581 C C . LYS A 1 188 ? 6.380 6.093 -11.326 1.00 96.25 188 LYS A C 1
ATOM 1583 O O . LYS A 1 188 ? 5.326 6.596 -10.952 1.00 96.25 188 LYS A O 1
ATOM 1588 N N . ALA A 1 189 ? 7.253 5.524 -10.500 1.00 96.62 189 ALA A N 1
ATOM 1589 C CA . ALA A 1 189 ? 7.195 5.565 -9.046 1.00 96.62 189 ALA A CA 1
ATOM 1590 C C . ALA A 1 189 ? 7.902 6.791 -8.438 1.00 96.62 189 ALA A C 1
ATOM 1592 O O . ALA A 1 189 ? 8.071 6.834 -7.223 1.00 96.62 189 ALA A O 1
ATOM 1593 N N . ASP A 1 190 ? 8.306 7.766 -9.261 1.00 96.38 190 ASP A N 1
ATOM 1594 C CA . ASP A 1 190 ? 9.014 8.979 -8.830 1.00 96.38 190 ASP A CA 1
ATOM 1595 C C . ASP A 1 190 ? 10.369 8.685 -8.146 1.00 96.38 190 ASP A C 1
ATOM 1597 O O . ASP A 1 190 ? 10.810 9.404 -7.258 1.00 96.38 190 ASP A O 1
ATOM 1601 N N . GLU A 1 191 ? 11.037 7.597 -8.555 1.00 97.62 191 GLU A N 1
ATOM 1602 C CA . GLU A 1 191 ? 12.370 7.184 -8.076 1.00 97.62 191 GLU A CA 1
ATOM 1603 C C . GLU A 1 191 ? 13.353 6.998 -9.258 1.00 97.62 191 GLU A C 1
ATOM 1605 O O . GLU A 1 191 ? 13.838 5.884 -9.516 1.00 97.62 191 GLU A O 1
ATOM 1610 N N . PRO A 1 192 ? 13.651 8.059 -10.033 1.00 98.06 192 PRO A N 1
ATOM 1611 C CA . PRO A 1 192 ? 14.502 7.968 -11.222 1.00 98.06 192 PRO A CA 1
ATOM 1612 C C . PRO A 1 192 ? 15.949 7.528 -10.923 1.00 98.06 192 PRO A C 1
ATOM 1614 O O . PRO A 1 192 ? 16.563 6.850 -11.748 1.00 98.06 192 PRO A O 1
ATOM 1617 N N . GLU A 1 193 ? 16.493 7.783 -9.732 1.00 98.44 193 GLU A N 1
ATOM 1618 C CA . GLU A 1 193 ? 17.820 7.297 -9.328 1.00 98.44 193 GLU A CA 1
ATOM 1619 C C . GLU A 1 193 ? 17.859 5.767 -9.253 1.00 98.44 193 GLU A C 1
ATOM 1621 O O . GLU A 1 193 ? 18.830 5.131 -9.675 1.00 98.44 193 GLU A O 1
ATOM 1626 N N . ARG A 1 194 ? 16.780 5.135 -8.772 1.00 98.19 194 ARG A N 1
ATOM 1627 C CA . ARG A 1 194 ? 16.669 3.669 -8.785 1.00 98.19 194 ARG A CA 1
ATOM 1628 C C . ARG A 1 194 ? 16.498 3.133 -10.193 1.00 98.19 194 ARG A C 1
ATOM 1630 O O . ARG A 1 194 ? 17.026 2.066 -10.497 1.00 98.19 194 ARG A O 1
ATOM 1637 N N . ALA A 1 195 ? 15.834 3.882 -11.069 1.00 98.19 195 ALA A N 1
ATOM 1638 C CA . ALA A 1 195 ? 15.744 3.531 -12.479 1.00 98.19 195 ALA A CA 1
ATOM 1639 C C . ALA A 1 195 ? 17.124 3.494 -13.159 1.00 98.19 195 ALA A C 1
ATOM 1641 O O . ALA A 1 195 ? 17.388 2.599 -13.972 1.00 98.19 195 ALA A O 1
ATOM 1642 N N . LEU A 1 196 ? 18.013 4.431 -12.809 1.00 98.19 196 LEU A N 1
ATOM 1643 C CA . LEU A 1 196 ? 19.407 4.437 -13.259 1.00 98.19 196 LEU A CA 1
ATOM 1644 C C . LEU A 1 196 ? 20.204 3.290 -12.638 1.00 98.19 196 LEU A C 1
ATOM 1646 O O . LEU A 1 196 ? 20.925 2.603 -13.363 1.00 98.19 196 LEU A O 1
ATOM 1650 N N . LYS A 1 197 ? 20.027 3.034 -11.338 1.00 97.62 197 LYS A N 1
ATOM 1651 C CA . LYS A 1 197 ? 20.670 1.919 -10.628 1.00 97.62 197 LYS A CA 1
ATOM 1652 C C . LYS A 1 197 ? 20.305 0.561 -11.227 1.00 97.62 197 LYS A C 1
ATOM 1654 O O . LYS A 1 197 ? 21.175 -0.278 -11.441 1.00 97.62 197 LYS A O 1
ATOM 1659 N N . ALA A 1 198 ? 19.037 0.355 -11.582 1.00 96.12 198 ALA A N 1
ATOM 1660 C CA . ALA A 1 198 ? 18.570 -0.875 -12.221 1.00 96.12 198 ALA A CA 1
ATOM 1661 C C . ALA A 1 198 ? 19.291 -1.165 -13.553 1.00 96.12 198 ALA A C 1
ATOM 1663 O O . ALA A 1 198 ? 19.405 -2.320 -13.952 1.00 96.12 198 ALA A O 1
ATOM 1664 N N . THR A 1 199 ? 19.809 -0.134 -14.229 1.00 95.31 199 THR A N 1
ATOM 1665 C CA . THR A 1 199 ? 20.495 -0.252 -15.528 1.00 95.31 199 THR A CA 1
ATOM 1666 C C . THR A 1 199 ? 22.001 0.025 -15.458 1.00 95.31 199 THR A C 1
ATOM 1668 O O . THR A 1 199 ? 22.671 -0.025 -16.485 1.00 95.31 199 THR A O 1
ATOM 1671 N N . GLU A 1 200 ? 22.564 0.290 -14.274 1.00 92.12 200 GLU A N 1
ATOM 1672 C CA . GLU A 1 200 ? 23.955 0.750 -14.125 1.00 92.12 200 GLU A CA 1
ATOM 1673 C C . GLU A 1 200 ? 24.986 -0.336 -14.477 1.00 92.12 200 GLU A C 1
ATOM 1675 O O . GLU A 1 200 ? 25.996 -0.059 -15.115 1.00 92.12 200 GLU A O 1
ATOM 1680 N N . ASN A 1 201 ? 24.698 -1.590 -14.113 1.00 87.38 201 ASN A N 1
ATOM 1681 C CA . ASN A 1 201 ? 25.617 -2.725 -14.250 1.00 87.38 201 ASN A CA 1
ATOM 1682 C C . ASN A 1 201 ? 25.341 -3.555 -15.514 1.00 87.38 201 ASN A C 1
ATOM 1684 O O . ASN A 1 201 ? 25.688 -4.738 -15.593 1.00 87.38 201 ASN A O 1
ATOM 1688 N N . VAL A 1 202 ? 24.66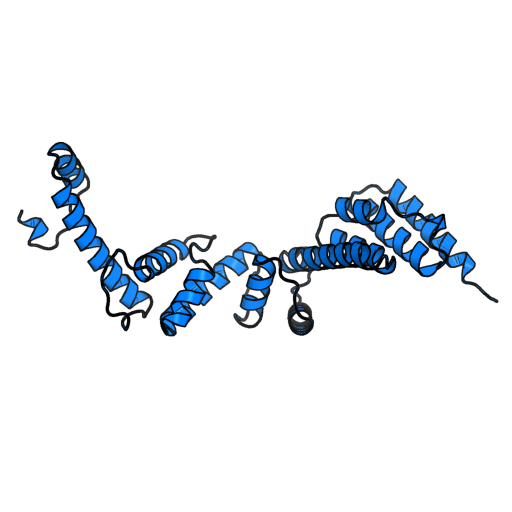6 -2.963 -16.500 1.00 88.81 202 VAL A N 1
ATOM 1689 C CA . VAL A 1 202 ? 24.395 -3.622 -17.775 1.00 88.81 202 VAL A CA 1
ATOM 1690 C C . VAL A 1 202 ? 25.711 -3.853 -18.513 1.00 88.81 202 VAL A C 1
ATOM 1692 O O . VAL A 1 202 ? 26.437 -2.925 -18.853 1.00 88.81 202 VAL A O 1
ATOM 1695 N N . ASN A 1 203 ? 26.004 -5.117 -18.818 1.00 88.25 203 ASN A N 1
ATOM 1696 C CA . ASN A 1 203 ? 27.092 -5.453 -19.727 1.00 88.25 203 ASN A CA 1
ATOM 1697 C C . ASN A 1 203 ? 26.591 -5.358 -21.176 1.00 88.25 203 ASN A C 1
ATOM 1699 O O . ASN A 1 203 ? 26.087 -6.339 -21.728 1.00 88.25 203 ASN A O 1
ATOM 1703 N N . TRP A 1 204 ? 26.733 -4.175 -21.773 1.00 87.75 204 TRP A N 1
ATOM 1704 C CA . TRP A 1 204 ? 26.271 -3.854 -23.129 1.00 87.75 204 TRP A CA 1
ATOM 1705 C C . TRP A 1 204 ? 26.815 -4.801 -24.207 1.00 87.75 204 TRP A C 1
ATOM 1707 O O . TRP A 1 204 ? 26.085 -5.166 -25.127 1.00 87.75 204 TRP A O 1
ATOM 1717 N N . ASN A 1 205 ? 28.048 -5.293 -24.046 1.00 85.00 205 ASN A N 1
ATOM 1718 C CA . ASN A 1 205 ? 28.678 -6.231 -24.984 1.00 85.00 205 ASN A CA 1
ATOM 1719 C C . ASN A 1 205 ? 27.987 -7.604 -25.008 1.00 85.00 205 ASN A C 1
ATOM 1721 O O . ASN A 1 205 ? 28.092 -8.341 -25.985 1.00 85.00 205 ASN A O 1
ATOM 1725 N N . LYS A 1 206 ? 27.275 -7.969 -23.934 1.00 86.19 206 LYS A N 1
ATOM 1726 C CA . LYS A 1 206 ? 26.517 -9.228 -23.847 1.00 86.19 206 LYS A CA 1
ATOM 1727 C C . LYS A 1 206 ? 25.093 -9.117 -24.392 1.00 86.19 206 LYS A C 1
ATOM 1729 O O . LYS A 1 206 ? 24.392 -10.128 -24.413 1.00 86.19 206 LYS A O 1
ATOM 1734 N N . ILE A 1 207 ? 24.650 -7.929 -24.801 1.00 88.94 207 ILE A N 1
ATOM 1735 C CA . ILE A 1 207 ? 23.324 -7.726 -25.385 1.00 88.94 207 ILE A CA 1
ATOM 1736 C C . ILE A 1 207 ? 23.482 -7.690 -26.900 1.00 88.94 207 ILE A C 1
ATOM 1738 O O . ILE A 1 207 ? 24.047 -6.750 -27.446 1.00 88.94 207 ILE A O 1
ATOM 1742 N N . GLN A 1 208 ? 23.023 -8.737 -27.578 1.00 87.50 208 GLN A N 1
ATOM 1743 C CA . GLN A 1 208 ? 23.082 -8.803 -29.042 1.00 87.50 208 GLN A CA 1
ATOM 1744 C C . GLN A 1 208 ? 21.826 -8.203 -29.684 1.00 87.50 208 GLN A C 1
ATOM 1746 O O . GLN A 1 208 ? 21.916 -7.583 -30.734 1.00 87.50 208 GLN A O 1
ATOM 1751 N N . GLU A 1 209 ? 20.678 -8.324 -29.015 1.00 91.38 209 GLU A N 1
ATOM 1752 C CA . GLU A 1 209 ? 19.396 -7.764 -29.453 1.00 91.38 209 GLU A CA 1
ATOM 1753 C C . GLU A 1 209 ? 19.442 -6.225 -29.480 1.00 91.38 209 GLU A C 1
ATOM 1755 O O . GLU A 1 209 ? 19.573 -5.576 -28.435 1.00 91.38 209 GLU A O 1
ATOM 1760 N N . SER A 1 210 ? 19.318 -5.645 -30.676 1.00 91.38 210 SER A N 1
ATOM 1761 C CA . SER A 1 210 ? 19.266 -4.195 -30.914 1.00 91.38 210 SER A CA 1
ATOM 1762 C C . SER A 1 210 ? 18.083 -3.538 -30.205 1.00 91.38 210 SER A C 1
ATOM 1764 O O . SER A 1 210 ? 18.253 -2.512 -29.546 1.00 91.38 210 SER A O 1
ATOM 1766 N N . ASP A 1 211 ? 16.908 -4.169 -30.253 1.00 93.25 211 ASP A N 1
ATOM 1767 C CA . ASP A 1 211 ? 15.686 -3.657 -29.624 1.00 93.25 211 ASP A CA 1
ATOM 1768 C C . ASP A 1 211 ? 15.833 -3.530 -28.105 1.00 93.25 211 ASP A C 1
ATOM 1770 O O . ASP A 1 211 ? 15.467 -2.513 -27.516 1.00 93.25 211 ASP A O 1
ATOM 1774 N N . LEU A 1 212 ? 16.438 -4.532 -27.462 1.00 94.75 212 LEU A N 1
ATOM 1775 C CA . LEU A 1 212 ? 16.696 -4.509 -26.026 1.00 94.75 212 LEU A CA 1
ATOM 1776 C C . LEU A 1 212 ? 17.726 -3.431 -25.655 1.00 94.75 212 LEU A C 1
ATOM 1778 O O . LEU A 1 212 ? 17.538 -2.722 -24.664 1.00 94.75 212 LEU A O 1
ATOM 1782 N N . LYS A 1 213 ? 18.803 -3.283 -26.440 1.00 95.19 213 LYS A N 1
ATOM 1783 C CA . LYS A 1 213 ? 19.780 -2.195 -26.254 1.00 95.19 213 LYS A CA 1
ATOM 1784 C C . LYS A 1 213 ? 19.108 -0.828 -26.357 1.00 95.19 213 LYS A C 1
ATOM 1786 O O . LYS A 1 213 ? 19.283 -0.001 -25.465 1.00 95.19 213 LYS A O 1
ATOM 1791 N N . SER A 1 214 ? 18.310 -0.618 -27.403 1.00 95.00 214 SER A N 1
ATOM 1792 C CA . SER A 1 214 ? 17.575 0.627 -27.618 1.00 95.00 214 SER A CA 1
ATOM 1793 C C . SER A 1 214 ? 16.610 0.903 -26.460 1.00 95.00 214 SER A C 1
ATOM 1795 O O . SER A 1 214 ? 16.654 1.981 -25.869 1.00 95.00 214 SER A O 1
ATOM 1797 N N . ALA A 1 215 ? 15.822 -0.089 -26.030 1.00 96.12 215 ALA A N 1
ATOM 1798 C CA . ALA A 1 215 ? 14.901 0.048 -24.901 1.00 96.12 215 ALA A CA 1
ATOM 1799 C C . ALA A 1 215 ? 15.610 0.440 -23.591 1.00 96.12 215 ALA A C 1
ATOM 1801 O O . ALA A 1 215 ? 15.109 1.286 -22.845 1.00 96.12 215 ALA A O 1
ATOM 1802 N N . LEU A 1 216 ? 16.783 -0.144 -23.318 1.00 96.88 216 LEU A N 1
ATOM 1803 C CA . LEU A 1 216 ? 17.616 0.194 -22.161 1.00 96.88 216 LEU A CA 1
ATOM 1804 C C . LEU A 1 216 ? 18.136 1.632 -22.224 1.00 96.88 216 LEU A C 1
ATOM 1806 O O . LEU A 1 216 ? 18.050 2.350 -21.226 1.00 96.88 216 LEU A O 1
ATOM 1810 N N . TRP A 1 217 ? 18.630 2.072 -23.381 1.00 97.00 217 TRP A N 1
ATOM 1811 C CA . TRP A 1 217 ? 19.071 3.453 -23.565 1.00 97.00 217 TRP A CA 1
ATOM 1812 C C . TRP A 1 217 ? 17.921 4.450 -23.432 1.00 97.00 217 TRP A C 1
ATOM 1814 O O . TRP A 1 217 ? 18.054 5.432 -22.704 1.00 97.00 217 TRP A O 1
ATOM 1824 N N . VAL A 1 218 ? 16.760 4.169 -24.032 1.00 97.19 218 VAL A N 1
ATOM 1825 C CA . VAL A 1 218 ? 15.570 5.030 -23.945 1.00 97.19 218 VAL A CA 1
ATOM 1826 C C . VAL A 1 218 ? 15.116 5.207 -22.500 1.00 97.19 218 VAL A C 1
ATOM 1828 O O . VAL A 1 218 ? 14.905 6.335 -22.053 1.00 97.19 218 VAL A O 1
ATOM 1831 N N . THR A 1 219 ? 14.965 4.120 -21.739 1.00 97.50 219 THR A N 1
ATOM 1832 C CA . THR A 1 219 ? 14.504 4.240 -20.347 1.00 97.50 219 THR A CA 1
ATOM 1833 C C . THR A 1 219 ? 15.546 4.904 -19.450 1.00 97.50 219 THR A C 1
ATOM 1835 O O . THR A 1 219 ? 15.172 5.679 -18.569 1.00 97.50 219 THR A O 1
ATOM 1838 N N . ARG A 1 220 ? 16.843 4.660 -19.693 1.00 97.75 220 ARG A N 1
ATOM 1839 C CA . ARG A 1 220 ? 17.943 5.278 -18.945 1.00 97.75 220 ARG A CA 1
ATOM 1840 C C . ARG A 1 220 ? 18.035 6.779 -19.226 1.00 97.75 220 ARG A C 1
ATOM 1842 O O . ARG A 1 220 ? 18.069 7.562 -18.284 1.00 97.75 220 ARG A O 1
ATOM 1849 N N . GLY A 1 221 ? 17.970 7.188 -20.492 1.00 98.06 221 GLY A N 1
ATOM 1850 C CA . GLY A 1 221 ? 17.936 8.600 -20.883 1.00 98.06 221 GLY A CA 1
ATOM 1851 C C . GLY A 1 221 ? 16.711 9.325 -20.340 1.00 98.06 221 GLY A C 1
ATOM 1852 O O . GLY A 1 221 ? 16.790 10.450 -19.856 1.00 98.06 221 GLY A O 1
ATOM 1853 N N . ALA A 1 222 ? 15.566 8.650 -20.327 1.00 97.94 222 ALA A N 1
ATOM 1854 C CA . ALA A 1 222 ? 14.367 9.224 -19.751 1.00 97.94 222 ALA A CA 1
ATOM 1855 C C . ALA A 1 222 ? 14.450 9.364 -18.214 1.00 97.94 222 ALA A C 1
ATOM 1857 O O . ALA A 1 222 ? 13.845 10.290 -17.679 1.00 97.94 222 ALA A O 1
ATOM 1858 N N . ALA A 1 223 ? 15.201 8.502 -17.512 1.00 98.25 223 ALA A N 1
ATOM 1859 C CA . ALA A 1 223 ? 15.485 8.668 -16.082 1.00 98.25 223 ALA A CA 1
ATOM 1860 C C . ALA A 1 223 ? 16.397 9.875 -15.823 1.00 98.25 223 ALA A C 1
ATOM 1862 O O . ALA A 1 223 ? 16.095 10.674 -14.945 1.00 98.25 223 ALA A O 1
ATOM 1863 N N . PHE A 1 224 ? 17.449 10.058 -16.629 1.00 98.56 224 PHE A N 1
ATOM 1864 C CA . PHE A 1 224 ? 18.291 11.259 -16.572 1.00 98.56 224 PHE A CA 1
ATOM 1865 C C . PHE A 1 224 ? 17.487 12.541 -16.800 1.00 98.56 224 PHE A C 1
ATOM 1867 O O . PHE A 1 224 ? 17.639 13.508 -16.062 1.00 98.56 224 PHE A O 1
ATOM 1874 N N . ARG A 1 225 ? 16.553 12.529 -17.758 1.00 98.06 225 ARG A N 1
ATOM 1875 C CA . ARG A 1 225 ? 15.657 13.667 -17.992 1.00 98.06 225 ARG A CA 1
ATOM 1876 C C . ARG A 1 225 ? 14.762 13.976 -16.791 1.00 98.06 225 ARG A C 1
ATOM 1878 O O . ARG A 1 225 ? 14.534 15.146 -16.514 1.00 98.06 225 ARG A O 1
ATOM 1885 N N . ASP A 1 226 ? 14.243 12.959 -16.101 1.00 97.44 226 ASP A N 1
ATOM 1886 C CA . ASP A 1 226 ? 13.447 13.173 -14.882 1.00 97.44 226 ASP A CA 1
ATOM 1887 C C . ASP A 1 226 ? 14.292 13.772 -13.738 1.00 97.44 226 ASP A C 1
ATOM 1889 O O . ASP A 1 226 ? 13.738 14.435 -12.869 1.00 97.44 226 ASP A O 1
ATOM 1893 N N . LEU A 1 227 ? 15.618 13.578 -13.769 1.00 97.94 227 LEU A N 1
ATOM 1894 C CA . LEU A 1 227 ? 16.605 14.203 -12.874 1.00 97.94 227 LEU A CA 1
ATOM 1895 C C . LEU A 1 227 ? 17.149 15.545 -13.392 1.00 97.94 227 LEU A C 1
ATOM 1897 O O . LEU A 1 227 ? 18.089 16.081 -12.813 1.00 97.94 227 LEU A O 1
ATOM 1901 N N . GLU A 1 228 ? 16.604 16.068 -14.495 1.00 98.00 228 GLU A N 1
ATOM 1902 C CA . GLU A 1 228 ? 17.070 17.295 -15.161 1.00 98.00 228 GLU A CA 1
ATOM 1903 C C . GLU A 1 228 ? 18.534 17.236 -15.657 1.00 98.00 228 GLU A C 1
ATOM 1905 O O . GLU A 1 228 ? 19.140 18.253 -15.990 1.00 98.00 228 GLU A O 1
ATOM 1910 N N . GLN A 1 229 ? 19.095 16.030 -15.788 1.00 98.25 229 GLN A N 1
ATOM 1911 C CA . GLN A 1 229 ? 20.431 15.761 -16.328 1.00 98.25 229 GLN A CA 1
ATOM 1912 C C . GLN A 1 229 ? 20.353 15.626 -17.856 1.00 98.25 229 GLN A C 1
ATOM 1914 O O . GLN A 1 229 ? 20.273 14.527 -18.412 1.00 98.25 229 GLN A O 1
ATOM 1919 N N . LEU A 1 230 ? 20.240 16.768 -18.540 1.00 98.00 230 LEU A N 1
ATOM 1920 C CA . LEU A 1 230 ? 19.885 16.811 -19.963 1.00 98.00 230 LEU A CA 1
ATOM 1921 C C . LEU A 1 230 ? 20.999 16.309 -20.892 1.00 98.00 230 LEU A C 1
ATOM 1923 O O . LEU A 1 230 ? 20.682 15.647 -21.880 1.00 98.00 230 LEU A O 1
ATOM 1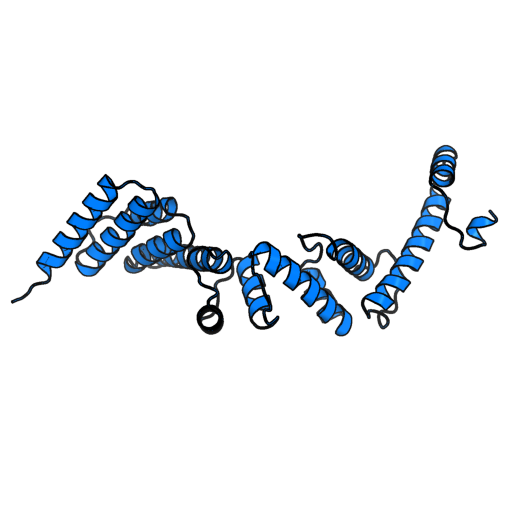927 N N . ASP A 1 231 ? 22.268 16.541 -20.555 1.00 98.19 231 ASP A N 1
ATOM 1928 C CA . ASP A 1 231 ? 23.409 16.106 -21.372 1.00 98.19 231 ASP A CA 1
ATOM 1929 C C . ASP A 1 231 ? 23.506 14.569 -21.406 1.00 98.19 231 ASP A C 1
ATOM 1931 O O . ASP A 1 231 ? 23.653 13.942 -22.460 1.00 98.19 231 ASP A O 1
ATOM 1935 N N . GLU A 1 232 ? 23.348 13.919 -20.250 1.00 98.25 232 GLU A N 1
ATOM 1936 C CA . GLU A 1 232 ? 23.309 12.462 -20.142 1.00 98.25 232 GLU A CA 1
ATOM 1937 C C . GLU A 1 232 ? 22.065 11.871 -20.816 1.00 98.25 232 GLU A C 1
ATOM 1939 O O . GLU A 1 232 ? 22.135 10.794 -21.423 1.00 98.25 232 GLU A O 1
ATOM 1944 N N . ALA A 1 233 ? 20.927 12.570 -20.737 1.00 98.12 233 ALA A N 1
ATOM 1945 C CA . ALA A 1 233 ? 19.703 12.173 -21.421 1.00 98.12 233 ALA A CA 1
ATOM 1946 C C . ALA A 1 233 ? 19.865 12.208 -22.950 1.00 98.12 233 ALA A C 1
ATOM 1948 O O . ALA A 1 233 ? 19.451 11.259 -23.623 1.00 98.12 233 ALA A O 1
ATOM 1949 N N . GLU A 1 234 ? 20.492 13.256 -23.493 1.00 97.88 234 GLU A N 1
ATOM 1950 C CA . GLU A 1 234 ? 20.798 13.390 -24.921 1.00 97.88 234 GLU A CA 1
ATOM 1951 C C . GLU A 1 234 ? 21.779 12.310 -25.391 1.00 97.88 234 GLU A C 1
ATOM 1953 O O . GLU A 1 234 ? 21.536 11.644 -26.400 1.00 97.88 234 GLU A O 1
ATOM 1958 N N . SER A 1 235 ? 22.838 12.054 -24.618 1.00 97.44 235 SER A N 1
ATOM 1959 C CA . SER A 1 235 ? 23.791 10.975 -24.899 1.00 97.44 235 SER A CA 1
ATOM 1960 C C . SER A 1 235 ? 23.094 9.612 -25.005 1.00 97.44 235 SER A C 1
ATOM 1962 O O . SER A 1 235 ? 23.278 8.880 -25.980 1.00 97.44 235 SER A O 1
ATOM 1964 N N . CYS A 1 236 ? 22.199 9.299 -24.061 1.00 96.75 236 CYS A N 1
ATOM 1965 C CA . CYS A 1 236 ? 21.402 8.073 -24.115 1.00 96.75 236 CYS A CA 1
ATOM 1966 C C . CYS A 1 236 ? 20.479 8.024 -25.344 1.00 96.75 236 CYS A C 1
ATOM 1968 O O . CYS A 1 236 ? 20.316 6.960 -25.939 1.00 96.75 236 CYS A O 1
ATOM 1970 N N . ALA A 1 237 ? 19.866 9.146 -25.736 1.00 96.06 237 ALA A N 1
ATOM 1971 C CA . ALA A 1 237 ? 18.995 9.201 -26.909 1.00 96.06 237 ALA A CA 1
ATOM 1972 C C . ALA A 1 237 ? 19.767 8.914 -28.208 1.00 96.06 237 ALA A C 1
ATOM 1974 O O . ALA A 1 237 ? 19.304 8.122 -29.028 1.00 96.06 237 ALA A O 1
ATOM 1975 N N . THR A 1 238 ? 20.968 9.478 -28.356 1.00 96.12 238 THR A N 1
ATOM 1976 C CA . THR A 1 238 ? 21.862 9.202 -29.492 1.00 96.12 238 THR A CA 1
ATOM 1977 C C . THR A 1 238 ? 22.216 7.717 -29.566 1.00 96.12 238 THR A C 1
ATOM 1979 O O . THR A 1 238 ? 22.020 7.084 -30.603 1.00 96.12 238 THR A O 1
ATOM 1982 N N . GLN A 1 239 ? 22.620 7.116 -28.442 1.00 94.75 239 GLN A N 1
ATOM 1983 C CA . GLN A 1 239 ? 22.926 5.682 -28.374 1.00 94.75 239 GLN A CA 1
ATOM 1984 C C . GLN A 1 239 ? 21.710 4.794 -28.700 1.00 94.75 239 GLN A C 1
ATOM 1986 O O . GLN A 1 239 ? 21.847 3.743 -29.328 1.00 94.75 239 GLN A O 1
ATOM 1991 N N . ALA A 1 240 ? 20.500 5.208 -28.308 1.00 93.62 240 ALA A N 1
ATOM 1992 C CA . ALA A 1 240 ? 19.275 4.483 -28.638 1.00 93.62 240 ALA A CA 1
ATOM 1993 C C . ALA A 1 240 ? 18.970 4.469 -30.146 1.00 93.62 240 ALA A C 1
ATOM 1995 O O . ALA A 1 240 ? 18.483 3.448 -30.642 1.00 93.62 240 ALA A O 1
ATOM 1996 N N . ILE A 1 241 ? 19.249 5.577 -30.845 1.00 91.94 241 ILE A N 1
ATOM 1997 C CA . ILE A 1 241 ? 19.070 5.731 -32.299 1.00 91.94 241 ILE A CA 1
ATOM 1998 C C . ILE A 1 241 ? 20.096 4.882 -33.055 1.00 91.94 241 ILE A C 1
ATOM 2000 O O . ILE A 1 241 ? 19.718 4.142 -33.962 1.00 91.94 241 ILE A O 1
ATOM 2004 N N . GLU A 1 242 ? 21.365 4.913 -32.638 1.00 90.44 242 GLU A N 1
ATOM 2005 C CA . GLU A 1 242 ? 22.439 4.097 -33.230 1.00 90.44 242 GLU A CA 1
ATOM 2006 C C . GLU A 1 242 ? 22.119 2.593 -33.176 1.00 90.44 242 GLU A C 1
ATOM 2008 O O . GLU A 1 242 ? 22.361 1.857 -34.131 1.00 90.44 242 GLU A O 1
ATOM 2013 N N . CYS A 1 243 ? 21.489 2.128 -32.092 1.00 86.19 243 CYS A N 1
ATOM 2014 C CA . CYS A 1 243 ? 21.059 0.731 -31.976 1.00 86.19 243 CYS A CA 1
ATOM 2015 C C . CYS A 1 243 ? 19.963 0.346 -32.988 1.00 86.19 243 CYS A C 1
ATOM 2017 O O . CYS A 1 243 ? 19.823 -0.833 -33.304 1.00 86.19 243 CYS A O 1
ATOM 2019 N N . GLN A 1 244 ? 19.164 1.305 -33.466 1.00 75.81 244 GLN A N 1
ATOM 2020 C CA . GLN A 1 244 ? 18.077 1.066 -34.422 1.00 75.81 244 GLN A CA 1
ATOM 2021 C C . GLN A 1 244 ? 18.517 1.222 -35.881 1.00 75.81 244 GLN A C 1
ATOM 2023 O O . GLN A 1 244 ? 17.903 0.611 -36.752 1.00 75.81 244 GLN A O 1
ATOM 2028 N N . SER A 1 245 ? 19.586 1.970 -36.175 1.00 62.38 245 SER A N 1
ATOM 2029 C CA . SER A 1 245 ? 20.128 2.056 -37.541 1.00 62.38 245 SER A CA 1
ATOM 2030 C C . SER A 1 245 ? 20.642 0.714 -38.079 1.00 62.38 245 SER A C 1
ATOM 2032 O O . SER A 1 245 ? 20.616 0.501 -39.288 1.00 62.38 245 SER A O 1
ATOM 2034 N N . ASP A 1 246 ? 21.006 -0.223 -37.200 1.00 55.06 246 ASP A N 1
ATOM 2035 C CA . ASP A 1 246 ? 21.415 -1.587 -37.568 1.00 55.06 246 ASP A CA 1
ATOM 2036 C C . ASP A 1 246 ? 20.231 -2.535 -37.876 1.00 55.06 246 ASP A C 1
ATOM 2038 O O . ASP A 1 246 ? 20.447 -3.672 -38.295 1.00 55.06 246 ASP A O 1
ATOM 2042 N N . SER A 1 247 ? 18.972 -2.110 -37.676 1.00 51.44 247 SER A N 1
ATOM 2043 C CA . SER A 1 247 ? 17.780 -2.944 -37.937 1.00 51.44 247 SER A CA 1
ATOM 2044 C C . SER A 1 247 ? 17.232 -2.820 -39.363 1.00 51.44 247 SER A C 1
ATOM 2046 O O . SER A 1 247 ? 16.308 -3.544 -39.736 1.00 51.44 247 SER A O 1
ATOM 2048 N N . HIS A 1 248 ? 17.802 -1.927 -40.176 1.00 43.06 248 HIS A N 1
ATOM 2049 C CA . HIS A 1 248 ? 17.462 -1.798 -41.591 1.00 43.06 248 HIS A CA 1
ATOM 2050 C C . HIS A 1 248 ? 18.195 -2.887 -42.388 1.00 43.06 248 HIS A C 1
ATOM 2052 O O . HIS A 1 248 ? 19.258 -2.661 -42.962 1.00 43.06 248 HIS A O 1
ATOM 2058 N N . GLN A 1 249 ? 17.629 -4.095 -42.411 1.00 35.59 249 GLN A N 1
ATOM 2059 C CA . GLN A 1 249 ? 17.823 -4.987 -43.557 1.00 35.59 249 GLN A CA 1
ATOM 2060 C C . GLN A 1 249 ? 16.981 -4.452 -44.738 1.00 35.59 249 GLN A C 1
ATOM 2062 O O . GLN A 1 249 ? 15.937 -3.856 -44.478 1.00 35.59 249 GLN A O 1
ATOM 2067 N N . PRO A 1 250 ? 17.476 -4.580 -45.986 1.00 42.44 250 PRO A N 1
ATOM 2068 C CA . PRO A 1 250 ? 17.061 -3.790 -47.156 1.00 42.44 250 PRO A CA 1
ATOM 2069 C C . PRO A 1 250 ? 15.565 -3.804 -47.484 1.00 42.44 250 PRO A C 1
ATOM 2071 O O . PRO A 1 250 ? 14.902 -4.832 -47.220 1.00 42.44 250 PRO A O 1
#

Sequence (250 aa):
MKKLDSEEDLYPRERKWLKQQNLSELIRIYQEYNNRKSFAKLKEKYKATQYQSLDPSSYLFSILSNLEGSIDNAASQVSEEDIQWLSEQGLVETLEITKQIHFRALKTKYQIVGQLAIDPFYEIMLKLEREERLDPKQIIQLIEEGRLSRHGKIAIAYYRLEAIFYEKEYKRTGNRWNLPSASSNWRKADEPERALKATENVNWNKIQESDLKSALWVTRGAAFRDLEQLDEAESCATQAIECQSDSHQP

Secondary structure (DSSP, 8-state):
-HHHHTTPPPPHHHHHHHHHTT-HHHHHHHHHHHHHHHHHHHHHHTT-TT-----TTSHHHHHHHHHHHHSS-SS-S--HHHHHHHHHTT-HHHHHHHHHHHHHHHHHHTT--S---STTHHHHHHHHHTTPPPPHHHHHHHHHTT---TT-HHHHHHHHHHHHHHHHHHHHH--TTHHHHHHHHHHHTT-HHHHHHHHHT--GGG---HHHHHHHHHHHHHHHHHTT-HHHHHHHHHHHHHHHHTT---

Radius of gyration: 28.31 Å; chains: 1; bounding box: 54×34×97 Å